Protein AF-A0A6N7UUI7-F1 (afdb_monomer)

Sequence (182 aa):
MTGAENKEIKHQKPVRGQFAGATFFVVCLAATAAHYGAYAALGVLNEVEFRPLTVGLLPLTATIVMGVTCRSWSQWRKWIWPWAMAAGVLGFMLANLNFYMWSESVVEAERSEKLAVERAASEAESRACEYLSLAIDQRSEIDQHRPQFESDGTPWGDHFAKHLMGESPVTANLREEYAQYC

Radius of gyration: 40.35 Å; Cα contacts (8 Å, |Δi|>4): 83; chains: 1; bounding box: 102×28×111 Å

Mean predicted aligned error: 15.87 Å

Foldseek 3Di:
DDDPPPPPPPPPFPPLVVLLVVLLVLLLVLLVVLLCVLCVVVVNNPPDPPPPVQSPPLSNVRSVVRSVPDRDPVVSVVPSVVSSVVSSVSSNVVSVVVVVVVVVVVVVVVVVVVVVVVVVVVVVVVVVVVVVVVVVVVVVVVVVCVVVVVVVPDPVVVVVCCVVPVPDVVNVVVVVVVVVVD

pLDDT: mean 73.28, std 15.89, range [41.09, 94.06]

Structure (mmCIF, N/CA/C/O backbone):
data_AF-A0A6N7UUI7-F1
#
_entry.id   AF-A0A6N7UUI7-F1
#
loop_
_atom_site.group_PDB
_atom_site.id
_atom_site.type_symbol
_atom_site.label_atom_id
_atom_site.label_alt_id
_atom_site.label_comp_id
_atom_site.label_asym_id
_atom_site.label_entity_id
_atom_site.label_seq_id
_atom_site.pdbx_PDB_ins_code
_atom_site.Cartn_x
_atom_site.Cartn_y
_atom_site.Cartn_z
_atom_site.occupancy
_atom_site.B_iso_or_equiv
_atom_site.auth_seq_id
_atom_site.auth_comp_id
_atom_site.auth_asym_id
_atom_site.auth_atom_id
_atom_site.pdbx_PDB_model_num
ATOM 1 N N . MET A 1 1 ? -51.901 18.407 42.910 1.00 44.91 1 MET A N 1
ATOM 2 C CA . MET A 1 1 ? -52.106 17.039 42.390 1.00 44.91 1 MET A CA 1
ATOM 3 C C . MET A 1 1 ? -51.699 17.035 40.926 1.00 44.91 1 MET A C 1
ATOM 5 O O . MET A 1 1 ? -52.505 17.372 40.074 1.00 44.91 1 MET A O 1
ATOM 9 N N . THR A 1 2 ? -50.431 16.763 40.635 1.00 50.34 2 THR A N 1
ATOM 10 C CA . THR A 1 2 ? -49.909 16.640 39.268 1.00 50.34 2 THR A CA 1
ATOM 11 C C . THR A 1 2 ? -49.395 15.216 39.124 1.00 50.34 2 THR A C 1
ATOM 13 O O . THR A 1 2 ? -48.414 14.831 39.754 1.00 50.34 2 THR A O 1
ATOM 16 N N . GLY A 1 3 ? -50.151 14.405 38.383 1.00 48.00 3 GLY A N 1
ATOM 17 C CA . GLY A 1 3 ? -49.832 13.009 38.120 1.00 48.00 3 GLY A CA 1
ATOM 18 C C . GLY A 1 3 ? -48.583 12.918 37.256 1.00 48.00 3 GLY A C 1
ATOM 19 O O . GLY A 1 3 ? -48.596 13.328 36.098 1.00 48.00 3 GLY A O 1
ATOM 20 N N . ALA A 1 4 ? -47.501 12.398 37.829 1.00 53.50 4 ALA A N 1
ATOM 21 C CA . ALA A 1 4 ? -46.344 11.969 37.068 1.00 53.50 4 ALA A CA 1
ATOM 22 C C . ALA A 1 4 ? -46.738 10.704 36.298 1.00 53.50 4 ALA A C 1
ATOM 24 O O . ALA A 1 4 ? -46.843 9.616 36.865 1.00 53.50 4 ALA A O 1
ATOM 25 N N . GLU A 1 5 ? -47.019 10.879 35.011 1.00 51.97 5 GLU A N 1
ATOM 26 C CA . GLU A 1 5 ? -47.256 9.799 34.066 1.00 51.97 5 GLU A CA 1
ATOM 27 C C . GLU A 1 5 ? -45.982 8.949 33.979 1.00 51.97 5 GLU A C 1
ATOM 29 O O . GLU A 1 5 ? -44.943 9.365 33.457 1.00 51.97 5 GLU A O 1
ATOM 34 N N . ASN A 1 6 ? -46.055 7.768 34.582 1.00 53.59 6 ASN A N 1
ATOM 35 C CA . ASN A 1 6 ? -44.974 6.804 34.656 1.00 53.59 6 ASN A CA 1
ATOM 36 C C . ASN A 1 6 ? -44.805 6.192 33.258 1.00 53.59 6 ASN A C 1
ATOM 38 O O . ASN A 1 6 ? -45.464 5.214 32.908 1.00 53.59 6 ASN A O 1
ATOM 42 N N . LYS A 1 7 ? -43.981 6.818 32.409 1.00 56.12 7 LYS A N 1
ATOM 43 C CA . LYS A 1 7 ? -43.626 6.260 31.101 1.00 56.12 7 LYS A CA 1
ATOM 44 C C . LYS A 1 7 ? -42.828 4.985 31.338 1.00 56.12 7 LYS A C 1
ATOM 46 O O . LYS A 1 7 ? -41.631 5.046 31.607 1.00 56.12 7 LYS A O 1
ATOM 51 N N . GLU A 1 8 ? -43.496 3.840 31.222 1.00 52.16 8 GLU A N 1
ATOM 52 C CA . GLU A 1 8 ? -42.850 2.540 31.076 1.00 52.16 8 GLU A CA 1
ATOM 53 C C . GLU A 1 8 ? -41.834 2.630 29.934 1.00 52.16 8 GLU A C 1
ATOM 55 O O . GLU A 1 8 ? -42.169 2.618 28.745 1.00 52.16 8 GLU A O 1
ATOM 60 N N . ILE A 1 9 ? -40.559 2.744 30.298 1.00 60.41 9 ILE A N 1
ATOM 61 C CA . ILE A 1 9 ? -39.453 2.617 29.363 1.00 60.41 9 ILE A CA 1
ATOM 62 C C . ILE A 1 9 ? -39.432 1.143 28.965 1.00 60.41 9 ILE A C 1
ATOM 64 O O . ILE A 1 9 ? -38.813 0.315 29.631 1.00 60.41 9 ILE A O 1
ATOM 68 N N . LYS A 1 10 ? -40.150 0.797 27.888 1.00 53.31 10 LYS A N 1
ATOM 69 C CA . LYS A 1 10 ? -40.048 -0.516 27.250 1.00 53.31 10 LYS A CA 1
ATOM 70 C C . LYS A 1 10 ? -38.571 -0.782 26.985 1.00 53.31 10 LYS A C 1
ATOM 72 O O . LYS A 1 10 ? -37.965 -0.151 26.119 1.00 53.31 10 LYS A O 1
ATOM 77 N N . HIS A 1 11 ? -37.993 -1.723 27.727 1.00 51.41 11 HIS A N 1
ATOM 78 C CA . HIS A 1 11 ? -36.681 -2.282 27.439 1.00 51.41 11 HIS A CA 1
ATOM 79 C C . HIS A 1 11 ? -36.746 -3.003 26.086 1.00 51.41 11 HIS A C 1
ATOM 81 O O . HIS A 1 11 ? -36.969 -4.211 26.007 1.00 51.41 11 HIS A O 1
ATOM 87 N N . GLN A 1 12 ? -36.576 -2.252 24.994 1.00 58.41 12 GLN A N 1
ATOM 88 C CA . GLN A 1 12 ? -36.250 -2.819 23.693 1.00 58.41 12 GLN A CA 1
ATOM 89 C C . GLN A 1 12 ? -34.968 -3.628 23.874 1.00 58.41 12 GLN A C 1
ATOM 91 O O . GLN A 1 12 ? -33.925 -3.083 24.241 1.00 58.41 12 GLN A O 1
ATOM 96 N N . LYS A 1 13 ? -35.059 -4.947 23.664 1.00 57.19 13 LYS A N 1
ATOM 97 C CA . LYS A 1 13 ? -33.887 -5.822 23.682 1.00 57.19 13 LYS A CA 1
ATOM 98 C C . LYS A 1 13 ? -32.851 -5.235 22.716 1.00 57.19 13 LYS A C 1
ATOM 100 O O . LYS A 1 13 ? -33.193 -5.026 21.551 1.00 57.19 13 LYS A O 1
ATOM 105 N N . PRO A 1 14 ? -31.615 -4.962 23.168 1.00 55.00 14 PRO A N 1
ATOM 106 C CA . PRO A 1 14 ? -30.583 -4.451 22.285 1.00 55.00 14 PRO A CA 1
ATOM 107 C C . PRO A 1 14 ? -30.372 -5.452 21.150 1.00 55.00 14 PRO A C 1
ATOM 109 O O . PRO A 1 14 ? -30.028 -6.614 21.382 1.00 55.00 14 PRO A O 1
ATOM 112 N N . VAL A 1 15 ? -30.616 -5.005 19.920 1.00 66.50 15 VAL A N 1
ATOM 113 C CA . VAL A 1 15 ? -30.419 -5.801 18.710 1.00 66.50 15 VAL A CA 1
ATOM 114 C C . VAL A 1 15 ? -28.911 -5.944 18.518 1.00 66.50 15 VAL A C 1
ATOM 116 O O . VAL A 1 15 ? -28.272 -5.096 17.903 1.00 66.50 15 VAL A O 1
ATOM 119 N N . ARG A 1 16 ? -28.314 -6.995 19.096 1.00 69.06 16 ARG A N 1
ATOM 120 C CA . ARG A 1 16 ? -26.859 -7.262 19.084 1.00 69.06 16 ARG A CA 1
ATOM 121 C C . ARG A 1 16 ? -26.217 -7.113 17.696 1.00 69.06 16 ARG A C 1
ATOM 123 O O . ARG A 1 16 ? -25.090 -6.639 17.596 1.00 69.06 16 ARG A O 1
ATOM 130 N N . GLY A 1 17 ? -26.956 -7.438 16.632 1.00 74.31 17 GLY A N 1
ATOM 131 C CA . GLY A 1 17 ? -26.504 -7.278 15.246 1.00 74.31 17 GLY A CA 1
ATOM 132 C C . GLY A 1 17 ? -26.232 -5.829 14.815 1.00 74.31 17 GLY A C 1
ATOM 133 O O . GLY A 1 17 ? -25.342 -5.602 14.002 1.00 74.31 17 GLY A O 1
ATOM 134 N N . GLN A 1 18 ? -26.920 -4.835 15.389 1.00 82.50 18 GLN A N 1
ATOM 135 C CA . GLN A 1 18 ? -26.706 -3.421 15.048 1.00 82.50 18 GLN A CA 1
ATOM 136 C C . GLN A 1 18 ? -25.352 -2.906 15.555 1.00 82.50 18 GLN A C 1
ATOM 138 O O . GLN A 1 18 ? -24.672 -2.166 14.849 1.00 82.50 18 GLN A O 1
ATOM 143 N N . PHE A 1 19 ? -24.924 -3.336 16.748 1.00 81.00 19 PHE A N 1
ATOM 144 C CA . PHE A 1 19 ? -23.618 -2.962 17.303 1.00 81.00 19 PHE A CA 1
ATOM 145 C C . PHE A 1 19 ? -22.469 -3.596 16.530 1.00 81.00 19 PHE A C 1
ATOM 147 O O . PHE A 1 19 ? -21.462 -2.936 16.279 1.00 81.00 19 PHE A O 1
ATOM 154 N N . ALA A 1 20 ? -22.635 -4.857 16.131 1.00 81.06 20 ALA A N 1
ATOM 155 C CA . ALA A 1 20 ? -21.676 -5.566 15.299 1.00 81.06 20 ALA A CA 1
ATOM 156 C C . ALA A 1 20 ? -21.478 -4.842 13.953 1.00 81.06 20 ALA A C 1
ATOM 158 O O . ALA A 1 20 ? -20.364 -4.432 13.635 1.00 81.06 20 ALA A O 1
ATOM 159 N N . GLY A 1 21 ? -22.567 -4.582 13.220 1.00 85.56 21 GLY A N 1
ATOM 160 C CA . GLY A 1 21 ? -22.504 -3.882 11.934 1.00 85.56 21 GLY A CA 1
ATOM 161 C C . GLY A 1 21 ? -21.922 -2.467 12.037 1.00 85.56 21 GLY A C 1
ATOM 162 O O . GLY A 1 21 ? -21.050 -2.101 11.252 1.00 85.56 21 GLY A O 1
ATOM 163 N N . ALA A 1 22 ? -22.336 -1.689 13.044 1.00 86.50 22 ALA A N 1
ATOM 164 C CA . ALA A 1 22 ? -21.803 -0.343 13.269 1.00 86.50 22 ALA A CA 1
ATOM 165 C C . ALA A 1 22 ? -20.302 -0.353 13.601 1.00 86.50 22 ALA A C 1
ATOM 167 O O . ALA A 1 22 ? -19.559 0.506 13.132 1.00 86.50 22 ALA A O 1
ATOM 168 N N . THR A 1 23 ? -19.847 -1.331 14.388 1.00 86.00 23 THR A N 1
ATOM 169 C CA . THR A 1 23 ? -18.426 -1.488 14.731 1.00 86.00 23 THR A CA 1
ATOM 170 C C . THR A 1 23 ? -17.603 -1.808 13.494 1.00 86.00 23 THR A C 1
ATOM 172 O O . THR A 1 23 ? -16.618 -1.121 13.237 1.00 86.00 23 THR A O 1
ATOM 175 N N . PHE A 1 24 ? -18.037 -2.795 12.705 1.00 86.94 24 PHE A N 1
ATOM 176 C CA . PHE A 1 24 ? -17.373 -3.157 11.457 1.00 86.94 24 PHE A CA 1
ATOM 177 C C . PHE A 1 24 ? -17.219 -1.937 10.546 1.00 86.94 24 PHE A C 1
ATOM 179 O O . PHE A 1 24 ? -16.114 -1.619 10.114 1.00 86.94 24 PHE A O 1
ATOM 186 N N . PHE A 1 25 ? -18.312 -1.201 10.326 1.00 87.69 25 PHE A N 1
ATOM 187 C CA . PHE A 1 25 ? -18.314 -0.025 9.463 1.00 87.69 25 PHE A CA 1
ATOM 188 C C . PHE A 1 25 ? -17.352 1.068 9.947 1.00 87.69 25 PHE A C 1
ATOM 190 O O . PHE A 1 25 ? -16.543 1.554 9.162 1.00 87.69 25 PHE A O 1
ATOM 197 N N . VAL A 1 26 ? -17.395 1.435 11.234 1.00 87.19 26 VAL A N 1
ATOM 198 C CA . VAL A 1 26 ? -16.536 2.498 11.790 1.00 87.19 26 VAL A CA 1
ATOM 199 C C . VAL A 1 26 ? -15.058 2.118 11.733 1.00 87.19 26 VAL A C 1
ATOM 201 O O . VAL A 1 26 ? -14.231 2.948 11.365 1.00 87.19 26 VAL A O 1
ATOM 204 N N . VAL A 1 27 ? -14.718 0.874 12.075 1.00 86.06 27 VAL A N 1
ATOM 205 C CA . VAL A 1 27 ? -13.327 0.401 12.064 1.00 86.06 27 VAL A CA 1
ATOM 206 C C . VAL A 1 27 ? -12.784 0.351 10.635 1.00 86.06 27 VAL A C 1
ATOM 208 O O . VAL A 1 27 ? -11.678 0.832 10.391 1.00 86.06 27 VAL A O 1
ATOM 211 N N . CYS A 1 28 ? -13.572 -0.152 9.680 1.00 84.62 28 CYS A N 1
ATOM 212 C CA . CYS A 1 28 ? -13.209 -0.132 8.263 1.00 84.62 28 CYS A CA 1
ATOM 213 C C . CYS A 1 28 ? -13.036 1.300 7.746 1.00 84.62 28 CYS A C 1
ATOM 215 O O . CYS A 1 28 ? -12.037 1.594 7.101 1.00 84.62 28 CYS A O 1
ATOM 217 N N . LEU A 1 29 ? -13.962 2.210 8.066 1.00 85.62 29 LEU A N 1
ATOM 218 C CA . LEU A 1 29 ? -13.875 3.609 7.645 1.00 85.62 29 LEU A CA 1
ATOM 219 C C . LEU A 1 29 ? -12.619 4.291 8.206 1.00 85.62 29 LEU A C 1
ATOM 221 O O . LEU A 1 29 ? -11.931 4.989 7.468 1.00 85.62 29 LEU A O 1
ATOM 225 N N . ALA A 1 30 ? -12.295 4.063 9.483 1.00 85.44 30 ALA A N 1
ATOM 226 C CA . ALA A 1 30 ? -11.095 4.607 10.116 1.00 85.44 30 ALA A CA 1
ATOM 227 C C . ALA A 1 30 ? -9.810 4.077 9.460 1.00 85.44 30 ALA A C 1
ATOM 229 O O . ALA A 1 30 ? -8.909 4.859 9.159 1.00 85.44 30 ALA A O 1
ATOM 230 N N . ALA A 1 31 ? -9.742 2.771 9.189 1.00 82.12 31 ALA A N 1
ATOM 231 C CA . ALA A 1 31 ? -8.603 2.157 8.509 1.00 82.12 31 ALA A CA 1
ATOM 232 C C . ALA A 1 31 ? -8.438 2.674 7.070 1.00 82.12 31 ALA A C 1
ATOM 234 O O . ALA A 1 31 ? -7.318 2.959 6.644 1.00 82.12 31 ALA A O 1
ATOM 235 N N . THR A 1 32 ? -9.544 2.831 6.338 1.00 81.56 32 THR A N 1
ATOM 236 C CA . THR A 1 32 ? -9.557 3.383 4.978 1.00 81.56 32 THR A CA 1
ATOM 237 C C . THR A 1 32 ? -9.124 4.846 4.971 1.00 81.56 32 THR A C 1
ATOM 239 O O . THR A 1 32 ? -8.251 5.219 4.194 1.00 81.56 32 THR A O 1
ATOM 242 N N . ALA A 1 33 ? -9.677 5.676 5.860 1.00 83.25 33 ALA A N 1
ATOM 243 C CA . ALA A 1 33 ? -9.305 7.085 5.965 1.00 83.25 33 ALA A CA 1
ATOM 244 C C . ALA A 1 33 ? -7.822 7.258 6.329 1.00 83.25 33 ALA A C 1
ATOM 246 O O . ALA A 1 33 ? -7.150 8.109 5.753 1.00 83.25 33 ALA A O 1
ATOM 247 N N . ALA A 1 34 ? -7.296 6.426 7.234 1.00 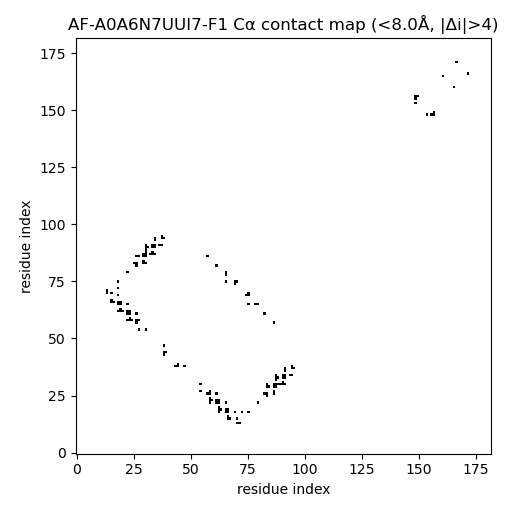83.81 34 ALA A N 1
ATOM 248 C CA . ALA A 1 34 ? -5.878 6.431 7.583 1.00 83.81 34 ALA A CA 1
ATOM 249 C C . ALA A 1 34 ? -4.984 6.007 6.408 1.00 83.81 34 ALA A C 1
ATOM 251 O O . ALA A 1 34 ? -3.964 6.648 6.173 1.00 83.81 34 ALA A O 1
ATOM 252 N N . HIS A 1 35 ? -5.384 4.986 5.640 1.00 78.75 35 HIS A N 1
ATOM 253 C CA . HIS A 1 35 ? -4.679 4.598 4.414 1.00 78.75 35 HIS A CA 1
ATOM 254 C C . HIS A 1 35 ? -4.639 5.745 3.401 1.00 78.75 35 HIS A C 1
ATOM 256 O O . HIS A 1 35 ? -3.560 6.118 2.952 1.00 78.75 35 HIS A O 1
ATOM 262 N N . TYR A 1 36 ? -5.788 6.346 3.076 1.00 80.50 36 TYR A N 1
ATOM 263 C CA . TYR A 1 36 ? -5.837 7.478 2.145 1.00 80.50 36 TYR A CA 1
ATOM 264 C C . TYR A 1 36 ? -5.035 8.677 2.651 1.00 80.50 36 TYR A C 1
ATOM 266 O O . TYR A 1 36 ? -4.328 9.305 1.870 1.00 80.50 36 TYR A O 1
ATOM 274 N N . GLY A 1 37 ? -5.100 8.977 3.951 1.00 82.44 37 GLY A N 1
ATOM 275 C CA . GLY A 1 37 ? -4.304 10.039 4.563 1.00 82.44 37 GLY A CA 1
ATOM 276 C C . GLY A 1 37 ? -2.800 9.786 4.448 1.00 82.44 37 GLY A C 1
ATOM 277 O O . GLY A 1 37 ? -2.052 10.708 4.139 1.00 82.44 37 GLY A O 1
ATOM 278 N N . ALA A 1 38 ? -2.360 8.539 4.635 1.00 81.75 38 ALA A N 1
ATOM 279 C CA . ALA A 1 38 ? -0.963 8.155 4.461 1.00 81.75 38 ALA A CA 1
ATOM 280 C C . ALA A 1 38 ? -0.505 8.306 3.002 1.00 81.75 38 ALA A C 1
ATOM 282 O O . ALA A 1 38 ? 0.517 8.935 2.748 1.00 81.75 38 ALA A O 1
ATOM 283 N N . TYR A 1 39 ? -1.283 7.808 2.036 1.00 79.19 39 TYR A N 1
ATOM 284 C CA . TYR A 1 39 ? -0.961 7.962 0.611 1.00 79.19 39 TYR A CA 1
ATOM 285 C C . TYR A 1 39 ? -0.963 9.424 0.157 1.00 79.19 39 TYR A C 1
ATOM 287 O O . TYR A 1 39 ? -0.079 9.837 -0.592 1.00 79.19 39 TYR A O 1
ATOM 295 N N . ALA A 1 40 ? -1.906 10.228 0.656 1.00 82.75 40 ALA A N 1
ATOM 296 C CA . ALA A 1 40 ? -1.937 11.664 0.407 1.00 82.75 40 ALA A CA 1
ATOM 297 C C . ALA A 1 40 ? -0.685 12.363 0.960 1.00 82.75 40 ALA A C 1
ATOM 299 O O . ALA A 1 40 ? -0.105 13.199 0.272 1.00 82.75 40 ALA A O 1
ATOM 300 N N . ALA A 1 41 ? -0.233 11.992 2.163 1.00 83.44 41 ALA A N 1
ATOM 301 C CA . ALA A 1 41 ? 0.992 12.530 2.758 1.00 83.44 41 ALA A CA 1
ATOM 302 C C . ALA A 1 41 ? 2.259 12.146 1.972 1.00 83.44 41 ALA A C 1
ATOM 304 O O . ALA A 1 41 ? 3.230 12.897 1.974 1.00 83.44 41 ALA A O 1
ATOM 305 N N . LEU A 1 42 ? 2.235 11.004 1.282 1.00 79.62 42 LEU A N 1
ATOM 306 C CA . LEU A 1 42 ? 3.323 10.526 0.426 1.00 79.62 42 LEU A CA 1
ATOM 307 C C . LEU A 1 42 ? 3.251 11.069 -1.013 1.00 79.62 42 LEU A C 1
ATOM 309 O O . LEU A 1 42 ? 4.166 10.834 -1.794 1.00 79.62 42 LEU A O 1
ATOM 313 N N . GLY A 1 43 ? 2.185 11.790 -1.383 1.00 80.25 43 GLY A N 1
ATOM 314 C CA . GLY A 1 43 ? 2.002 12.334 -2.734 1.00 80.25 43 GLY A CA 1
ATOM 315 C C . GLY A 1 43 ? 1.628 11.295 -3.800 1.00 80.25 43 GLY A C 1
ATOM 316 O O . GLY A 1 43 ? 1.654 11.608 -4.988 1.00 80.25 43 GLY A O 1
ATOM 317 N N . VAL A 1 44 ? 1.248 10.076 -3.403 1.00 73.44 44 VAL A N 1
ATOM 318 C CA . VAL A 1 44 ? 0.946 8.957 -4.314 1.00 73.44 44 VAL A CA 1
ATOM 319 C C . VAL A 1 44 ? -0.564 8.718 -4.347 1.00 73.44 44 VAL A C 1
ATOM 321 O O . VAL A 1 44 ? -1.079 7.781 -3.746 1.00 73.44 44 VAL A O 1
ATOM 324 N N . LEU A 1 45 ? -1.306 9.613 -5.006 1.00 67.81 45 LEU A N 1
ATOM 325 C CA . LEU A 1 45 ? -2.774 9.523 -5.081 1.00 67.81 45 LEU A CA 1
ATOM 326 C C . LEU A 1 45 ? -3.287 8.715 -6.286 1.00 67.81 45 LEU A C 1
ATOM 328 O O . LEU A 1 45 ? -4.434 8.276 -6.263 1.00 67.81 45 LEU A O 1
ATOM 332 N N . ASN A 1 46 ? -2.456 8.497 -7.312 1.00 62.00 46 ASN A N 1
ATOM 333 C CA . ASN A 1 46 ? -2.910 7.977 -8.609 1.00 62.00 46 ASN A CA 1
ATOM 334 C C . ASN A 1 46 ? -2.715 6.463 -8.815 1.00 62.00 46 ASN A C 1
ATOM 336 O O . ASN A 1 46 ? -3.312 5.920 -9.737 1.00 62.00 46 ASN A O 1
ATOM 340 N N . GLU A 1 47 ? -1.952 5.770 -7.961 1.00 60.91 47 GLU A N 1
ATOM 341 C CA . GLU A 1 47 ? -1.621 4.339 -8.149 1.00 60.91 47 GLU A CA 1
ATOM 342 C C . GLU A 1 47 ? -2.039 3.443 -6.978 1.00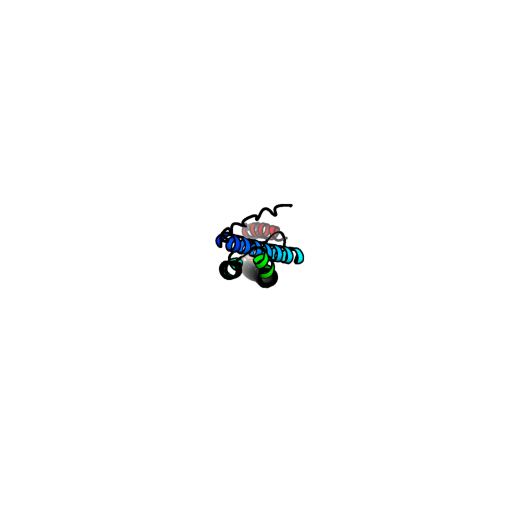 60.91 47 GLU A C 1
ATOM 344 O O . GLU A 1 47 ? -1.469 2.381 -6.736 1.00 60.91 47 GLU A O 1
ATOM 349 N N . VAL A 1 48 ? -3.045 3.861 -6.209 1.00 57.03 48 VAL A N 1
ATOM 350 C CA . VAL A 1 48 ? -3.489 3.079 -5.053 1.00 57.03 48 VAL A CA 1
ATOM 351 C C . VAL A 1 48 ? -4.314 1.879 -5.526 1.00 57.03 48 VAL A C 1
ATOM 353 O O . VAL A 1 48 ? -5.545 1.919 -5.556 1.00 57.03 48 VAL A O 1
ATOM 356 N N . GLU A 1 49 ? -3.641 0.780 -5.868 1.00 62.09 49 GLU A N 1
ATOM 357 C CA . GLU A 1 49 ? -4.281 -0.531 -5.918 1.00 62.09 49 GLU A CA 1
ATOM 358 C C . GLU A 1 49 ? -4.739 -0.891 -4.505 1.00 62.09 49 GLU A C 1
ATOM 360 O O . GLU A 1 49 ? -3.958 -1.248 -3.618 1.00 62.09 49 GLU A O 1
ATOM 365 N N . PHE A 1 50 ? -6.043 -0.764 -4.278 1.00 58.84 50 PHE A N 1
ATOM 366 C CA . PHE A 1 50 ? -6.655 -1.123 -3.013 1.00 58.84 50 PHE A CA 1
ATOM 367 C C . PHE A 1 50 ? -6.484 -2.633 -2.815 1.00 58.84 50 PHE A C 1
ATOM 369 O O . PHE A 1 50 ? -7.186 -3.419 -3.443 1.00 58.84 50 PHE A O 1
ATOM 376 N N . ARG A 1 51 ? -5.544 -3.061 -1.963 1.00 60.31 51 ARG A N 1
ATOM 377 C CA . ARG A 1 51 ? -5.408 -4.469 -1.564 1.00 60.31 51 ARG A CA 1
ATOM 378 C C . ARG A 1 51 ? -6.353 -4.747 -0.388 1.00 60.31 51 ARG A C 1
ATOM 380 O O . ARG A 1 51 ? -6.031 -4.395 0.745 1.00 60.31 51 ARG A O 1
ATOM 387 N N . PRO A 1 52 ? -7.516 -5.391 -0.606 1.00 55.53 52 PRO A N 1
ATOM 388 C CA . PRO A 1 52 ? -8.544 -5.545 0.426 1.00 55.53 52 PRO A CA 1
ATOM 389 C C . PRO A 1 52 ? -8.168 -6.536 1.542 1.00 55.53 52 PRO A C 1
ATOM 391 O O . PRO A 1 52 ? -8.841 -6.588 2.572 1.00 55.53 52 PRO A O 1
ATOM 394 N N . LEU A 1 53 ? -7.107 -7.333 1.367 1.00 53.88 53 LEU A N 1
ATOM 395 C CA . LEU A 1 53 ? -6.801 -8.469 2.243 1.00 53.88 53 LEU A CA 1
ATOM 396 C C . LEU A 1 53 ? -6.346 -8.073 3.657 1.00 53.88 53 LEU A C 1
ATOM 398 O O . LEU A 1 53 ? -6.608 -8.801 4.613 1.00 53.88 53 LEU A O 1
ATOM 402 N N . THR A 1 54 ? -5.715 -6.913 3.825 1.00 56.28 54 THR A N 1
ATOM 403 C CA . THR A 1 54 ? -5.142 -6.481 5.113 1.00 56.28 54 THR A CA 1
ATOM 404 C C . THR A 1 54 ? -6.172 -5.907 6.087 1.00 56.28 54 THR A C 1
ATOM 406 O O . THR A 1 54 ? -5.868 -5.703 7.260 1.00 56.28 54 THR A O 1
ATOM 409 N N . VAL A 1 55 ? -7.410 -5.682 5.639 1.00 63.31 55 VAL A N 1
ATOM 410 C CA . VAL A 1 55 ? -8.438 -4.973 6.418 1.00 63.31 55 VAL A CA 1
ATOM 411 C C . VAL A 1 55 ? -9.419 -5.935 7.105 1.00 63.31 55 VAL A C 1
ATOM 413 O O . VAL A 1 55 ? -10.264 -5.493 7.862 1.00 63.31 55 VAL A O 1
ATOM 416 N N . GLY A 1 56 ? -9.333 -7.257 6.912 1.00 70.31 56 GLY A N 1
ATOM 417 C CA . GLY A 1 56 ? -10.386 -8.181 7.373 1.00 70.31 56 GLY A CA 1
ATOM 418 C C . GLY A 1 56 ? -10.382 -8.526 8.870 1.00 70.31 56 GLY A C 1
ATOM 419 O O . GLY A 1 56 ? -11.441 -8.626 9.490 1.00 70.31 56 GLY A O 1
ATOM 420 N N . LEU A 1 57 ? -9.206 -8.717 9.478 1.00 79.94 57 LEU A N 1
ATOM 421 C CA . LEU A 1 57 ? -9.116 -9.370 10.794 1.00 79.94 57 LEU A CA 1
ATOM 422 C C . LEU A 1 57 ? -9.446 -8.430 11.968 1.00 79.94 57 LEU A C 1
ATOM 424 O O . LEU A 1 57 ? -10.110 -8.821 12.932 1.00 79.94 57 LEU A O 1
ATOM 428 N N . LEU A 1 58 ? -9.004 -7.174 11.888 1.00 80.56 58 LEU A N 1
ATOM 429 C CA . LEU A 1 58 ? -9.195 -6.190 12.956 1.00 80.56 58 LEU A CA 1
ATOM 430 C C . LEU A 1 58 ? -10.668 -5.751 13.103 1.00 80.56 58 LEU A C 1
ATOM 432 O O . LEU A 1 58 ? -11.181 -5.769 14.222 1.00 80.56 58 LEU A O 1
ATOM 436 N N . PRO A 1 59 ? -11.410 -5.437 12.023 1.00 81.38 59 PRO A N 1
ATOM 437 C CA . PRO A 1 59 ? -12.839 -5.160 12.126 1.00 81.38 59 PRO A CA 1
ATOM 438 C C . PRO A 1 59 ? -13.618 -6.378 12.606 1.00 81.38 59 PRO A C 1
ATOM 440 O O . PRO A 1 59 ? -14.563 -6.219 13.372 1.00 81.38 59 PRO A O 1
ATOM 443 N N . LEU A 1 60 ? -13.227 -7.591 12.208 1.00 83.44 60 LEU A N 1
ATOM 444 C CA . LEU A 1 60 ? -13.910 -8.819 12.610 1.00 83.44 60 LEU A CA 1
ATOM 445 C C . LEU A 1 60 ? -13.747 -9.094 14.113 1.00 83.44 60 LEU A C 1
ATOM 447 O O . LEU A 1 60 ? -14.737 -9.338 14.804 1.00 83.44 60 LEU A O 1
ATOM 451 N N . THR A 1 61 ? -12.532 -8.959 14.647 1.00 84.94 61 THR A N 1
ATOM 452 C CA . THR A 1 61 ? -12.274 -9.074 16.094 1.00 84.94 61 THR A CA 1
ATOM 453 C C . THR A 1 61 ? -12.986 -7.978 16.889 1.00 84.94 61 THR A C 1
ATOM 455 O O . THR A 1 61 ? -13.687 -8.291 17.854 1.00 84.94 61 THR A O 1
ATOM 458 N N . ALA A 1 62 ? -12.916 -6.719 16.443 1.00 82.19 62 ALA A N 1
ATOM 459 C CA . ALA A 1 62 ? -13.644 -5.610 17.062 1.00 82.19 62 ALA A CA 1
ATOM 460 C C . ALA A 1 62 ? -15.161 -5.863 17.074 1.00 82.19 62 ALA A C 1
ATOM 462 O O . ALA A 1 62 ? -15.829 -5.660 18.087 1.00 82.19 62 ALA A O 1
ATOM 463 N N . THR A 1 63 ? -15.706 -6.363 15.964 1.00 84.56 63 THR A N 1
ATOM 464 C CA . THR A 1 63 ? -17.131 -6.682 15.797 1.00 84.56 63 THR A CA 1
ATOM 465 C C . THR A 1 63 ? -17.596 -7.742 16.789 1.00 84.56 63 THR A C 1
ATOM 467 O O . THR A 1 63 ? -18.634 -7.565 17.429 1.00 84.56 63 THR A O 1
ATOM 470 N N . ILE A 1 64 ? -16.819 -8.817 16.960 1.00 85.69 64 ILE A N 1
ATOM 471 C CA . ILE A 1 64 ? -17.122 -9.886 17.921 1.00 85.69 64 ILE A CA 1
ATOM 472 C C . ILE A 1 64 ? -17.076 -9.337 19.350 1.00 85.69 64 ILE A C 1
ATOM 474 O O . ILE A 1 64 ? -18.038 -9.501 20.103 1.00 85.69 64 ILE A O 1
ATOM 478 N N . VAL A 1 65 ? -15.999 -8.636 19.718 1.00 85.94 65 VAL A N 1
ATOM 479 C CA . VAL A 1 65 ? -15.832 -8.081 21.069 1.00 85.94 65 VAL A CA 1
ATOM 480 C C . VAL A 1 65 ? -16.968 -7.116 21.402 1.00 85.94 65 VAL A C 1
ATOM 482 O O . VAL A 1 65 ? -17.592 -7.237 22.458 1.00 85.94 65 VAL A O 1
ATOM 485 N N . MET A 1 66 ? -17.300 -6.197 20.496 1.00 84.62 66 MET A N 1
ATOM 486 C CA . MET A 1 66 ? -18.348 -5.196 20.717 1.00 84.62 66 MET A CA 1
ATOM 487 C C . MET A 1 66 ? -19.750 -5.808 20.704 1.00 84.62 66 MET A C 1
ATOM 489 O O 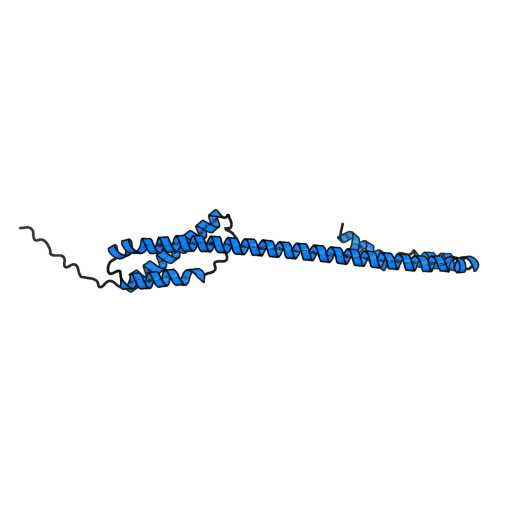. MET A 1 66 ? -20.588 -5.414 21.514 1.00 84.62 66 MET A O 1
ATOM 493 N N . GLY A 1 67 ? -20.004 -6.812 19.859 1.00 82.38 67 GLY A N 1
ATOM 494 C CA . GLY A 1 67 ? -21.276 -7.537 19.827 1.00 82.38 67 GLY A CA 1
ATOM 495 C C . GLY A 1 67 ? -21.575 -8.310 21.119 1.00 82.38 67 GLY A C 1
ATOM 496 O O . GLY A 1 67 ? -22.742 -8.471 21.486 1.00 82.38 67 GLY A O 1
ATOM 497 N N . VAL A 1 68 ? -20.534 -8.758 21.832 1.00 84.56 68 VAL A N 1
ATOM 498 C CA . VAL A 1 68 ? -20.663 -9.480 23.111 1.00 84.56 68 VAL A CA 1
ATOM 499 C C . VAL A 1 68 ? -20.704 -8.526 24.311 1.00 84.56 68 VAL A C 1
ATOM 501 O O . VAL A 1 68 ? -21.483 -8.743 25.243 1.00 84.56 68 VAL A O 1
ATOM 504 N N . THR A 1 69 ? -19.890 -7.468 24.302 1.00 83.94 69 THR A N 1
ATOM 505 C CA . THR A 1 69 ? -19.697 -6.578 25.463 1.00 83.94 69 THR A CA 1
ATOM 506 C C . THR A 1 69 ? -20.703 -5.432 25.542 1.00 83.94 69 THR A C 1
ATOM 508 O O . THR A 1 69 ? -21.107 -5.044 26.641 1.00 83.94 69 THR A O 1
ATOM 511 N N . CYS A 1 70 ? -21.151 -4.890 24.408 1.00 85.81 70 CYS A N 1
ATOM 512 C CA . CYS A 1 70 ? -22.012 -3.713 24.403 1.00 85.81 70 CYS A CA 1
ATOM 513 C C . CYS A 1 70 ? -23.485 -4.097 24.558 1.00 85.81 70 CYS A C 1
ATOM 515 O O . CYS A 1 70 ? -24.050 -4.841 23.757 1.00 85.81 70 CYS A O 1
ATOM 517 N N . ARG A 1 71 ? -24.142 -3.537 25.581 1.00 84.12 71 ARG A N 1
ATOM 518 C CA . ARG A 1 71 ? -25.596 -3.679 25.788 1.00 84.12 71 ARG A CA 1
ATOM 519 C C . ARG A 1 71 ? -26.372 -2.400 25.482 1.00 84.12 71 ARG A C 1
ATOM 521 O O . ARG A 1 71 ? -27.597 -2.421 25.461 1.00 84.12 71 ARG A O 1
ATOM 528 N N . SER A 1 72 ? -25.673 -1.288 25.257 1.00 89.00 72 SER A N 1
ATOM 529 C CA . SER A 1 72 ? -26.266 0.022 24.984 1.00 89.00 72 SER A CA 1
ATOM 530 C C . SER A 1 72 ? -25.390 0.858 24.050 1.00 89.00 72 SER A C 1
ATOM 532 O O . SER A 1 72 ? -24.169 0.706 24.023 1.00 89.00 72 SER A O 1
ATOM 534 N N . TRP A 1 73 ? -26.007 1.809 23.343 1.00 87.19 73 TRP A N 1
ATOM 535 C CA . TRP A 1 73 ? -25.306 2.766 22.479 1.00 87.19 73 TRP A CA 1
ATOM 536 C C . TRP A 1 73 ? -24.333 3.678 23.232 1.00 87.19 73 TRP A C 1
ATOM 538 O O . TRP A 1 73 ? -23.293 4.044 22.691 1.00 87.19 73 TRP A O 1
ATOM 548 N N . SER A 1 74 ? -24.631 4.010 24.491 1.00 89.81 74 SER A N 1
ATOM 549 C CA . SER A 1 74 ? -23.724 4.797 25.335 1.00 89.81 74 SER A CA 1
ATOM 550 C C . SER A 1 74 ? -22.437 4.028 25.650 1.00 89.81 74 SER A C 1
ATOM 552 O O . SER A 1 74 ? -21.344 4.580 25.537 1.00 89.81 74 SER A O 1
ATOM 554 N N . GLN A 1 75 ? -22.544 2.731 25.967 1.00 87.81 75 GLN A N 1
ATOM 555 C CA . GLN A 1 75 ? -21.372 1.868 26.150 1.00 87.81 75 GLN A CA 1
ATOM 556 C C . GLN A 1 75 ? -20.607 1.680 24.842 1.00 87.81 75 GLN A C 1
ATOM 558 O O . GLN A 1 75 ? -19.393 1.854 24.833 1.00 87.81 75 GLN A O 1
ATOM 563 N N . TRP A 1 76 ? -21.310 1.408 23.740 1.00 90.81 76 TRP A N 1
ATOM 564 C CA . TRP A 1 76 ? -20.688 1.257 22.424 1.00 90.81 76 TRP A CA 1
ATOM 565 C C . TRP A 1 76 ? -19.836 2.477 22.050 1.00 90.81 76 TRP A C 1
ATOM 567 O O . TRP A 1 76 ? -18.667 2.324 21.707 1.00 90.81 76 TRP A O 1
ATOM 577 N N . ARG A 1 77 ? -20.365 3.697 22.229 1.00 89.88 77 ARG A N 1
ATOM 578 C CA . ARG A 1 77 ? -19.617 4.938 21.956 1.00 89.88 77 ARG A CA 1
ATOM 579 C C . ARG A 1 77 ? -18.368 5.096 22.817 1.00 89.88 77 ARG A C 1
ATOM 581 O O . ARG A 1 77 ? -17.406 5.690 22.354 1.00 89.88 77 ARG A O 1
ATOM 588 N N . LYS A 1 78 ? -18.368 4.603 24.056 1.00 90.50 78 LYS A N 1
ATOM 589 C CA . LYS A 1 78 ? -17.182 4.663 24.926 1.00 90.50 78 LYS A CA 1
ATOM 590 C C . LYS A 1 78 ? -16.121 3.647 24.505 1.00 90.50 78 LYS A C 1
ATOM 592 O O . LYS A 1 78 ? -14.938 3.959 24.545 1.00 90.50 78 LYS A O 1
ATOM 597 N N . TRP A 1 79 ? -16.548 2.459 24.080 1.00 89.31 79 TRP A N 1
ATOM 598 C CA . TRP A 1 79 ? -15.656 1.334 23.794 1.00 89.31 79 TRP A CA 1
ATOM 599 C C . TRP A 1 79 ? -15.153 1.263 22.348 1.00 89.31 79 TRP A C 1
ATOM 601 O O . TRP A 1 79 ? -14.192 0.547 22.093 1.00 89.31 79 TRP A O 1
ATOM 611 N N . ILE A 1 80 ? -15.750 1.996 21.400 1.00 89.19 80 ILE A N 1
ATOM 612 C CA . ILE A 1 80 ? -15.331 1.961 19.987 1.00 89.19 80 ILE A CA 1
ATOM 613 C C . ILE A 1 80 ? -14.022 2.718 19.724 1.00 89.19 80 ILE A C 1
ATOM 615 O O . ILE A 1 80 ? -13.272 2.344 18.826 1.00 89.19 80 ILE A O 1
ATOM 619 N N . TRP A 1 81 ? -13.716 3.751 20.515 1.00 90.31 81 TRP A N 1
ATOM 620 C CA . TRP A 1 81 ? -12.566 4.628 20.268 1.00 90.31 81 TRP A CA 1
ATOM 621 C C . TRP A 1 81 ? -11.207 3.919 20.282 1.00 90.31 81 TRP A C 1
ATOM 623 O O . TRP A 1 81 ? -10.449 4.139 19.338 1.00 90.31 81 TRP A O 1
ATOM 633 N N . PRO A 1 82 ? -10.887 3.040 21.255 1.00 89.44 82 PRO A N 1
ATOM 634 C CA . PRO A 1 82 ? -9.632 2.288 21.228 1.00 89.44 82 PRO A CA 1
ATOM 635 C C . PRO A 1 82 ? -9.469 1.448 19.956 1.00 89.44 82 PRO A C 1
ATOM 637 O O . PRO A 1 82 ? -8.393 1.434 19.367 1.00 89.44 82 PRO A O 1
ATOM 640 N N . TRP A 1 83 ? -10.544 0.802 19.490 1.00 86.62 83 TRP A N 1
ATOM 641 C CA . TRP A 1 83 ? -10.527 0.004 18.260 1.00 86.62 83 TRP A CA 1
ATOM 642 C C . TRP A 1 83 ? -10.342 0.866 17.015 1.00 86.62 83 TRP A C 1
ATOM 644 O O . TRP A 1 83 ? -9.539 0.523 16.153 1.00 86.62 83 TRP A O 1
ATOM 654 N N . ALA A 1 84 ? -11.047 1.996 16.931 1.00 83.38 84 ALA A N 1
ATOM 655 C CA . ALA A 1 84 ? -10.901 2.934 15.823 1.00 83.38 84 ALA A CA 1
ATOM 656 C C . ALA A 1 84 ? -9.481 3.524 15.761 1.00 83.38 84 ALA A C 1
ATOM 658 O O . ALA A 1 84 ? -8.903 3.609 14.680 1.00 83.38 84 ALA A O 1
ATOM 659 N N . MET A 1 85 ? -8.889 3.872 16.909 1.00 87.38 85 MET A N 1
ATOM 660 C CA . MET A 1 85 ? -7.506 4.355 16.969 1.00 87.38 85 MET A CA 1
ATOM 661 C C . MET A 1 85 ? -6.497 3.271 16.594 1.00 87.38 85 MET A C 1
ATOM 663 O O . MET A 1 85 ? -5.614 3.531 15.780 1.00 87.38 85 MET A O 1
ATOM 667 N N . ALA A 1 86 ? -6.650 2.051 17.116 1.00 87.38 86 ALA A N 1
ATOM 668 C CA . ALA A 1 86 ? -5.798 0.925 16.739 1.00 87.38 86 ALA A CA 1
ATOM 669 C C . ALA A 1 86 ? -5.867 0.644 15.229 1.00 87.38 86 ALA A C 1
ATOM 671 O O . ALA A 1 86 ? -4.838 0.428 14.594 1.00 87.38 86 ALA A O 1
ATOM 672 N N . ALA A 1 87 ? -7.063 0.715 14.641 1.00 84.56 87 ALA A N 1
ATOM 673 C CA . ALA A 1 87 ? -7.268 0.554 13.205 1.00 84.56 87 ALA A CA 1
ATOM 674 C C . ALA A 1 87 ? -6.618 1.665 12.382 1.00 84.56 87 ALA A C 1
ATOM 676 O O . ALA A 1 87 ? -6.010 1.380 11.354 1.00 84.56 87 ALA A O 1
ATOM 677 N N . GLY A 1 88 ? -6.707 2.911 12.851 1.00 81.94 88 GLY A N 1
ATOM 678 C CA . GLY A 1 88 ? -6.034 4.042 12.222 1.00 81.94 88 GLY A CA 1
ATOM 679 C C . GLY A 1 88 ? -4.512 3.883 12.225 1.00 81.94 88 GLY A C 1
ATOM 680 O O . GLY A 1 88 ? -3.886 3.998 11.176 1.00 81.94 88 GLY A O 1
ATOM 681 N N . VAL A 1 89 ? -3.918 3.549 13.375 1.00 88.12 89 VAL A N 1
ATOM 682 C CA . VAL A 1 89 ? -2.462 3.339 13.498 1.00 88.12 89 VAL A CA 1
ATOM 683 C C . VAL A 1 89 ? -1.998 2.162 12.643 1.00 88.12 89 VAL A C 1
ATOM 685 O O . VAL A 1 89 ? -1.018 2.287 11.911 1.00 88.12 89 VAL A O 1
ATOM 688 N N . LEU A 1 90 ? -2.710 1.034 12.694 1.00 86.12 90 LEU A N 1
ATOM 689 C CA . LEU A 1 90 ? -2.367 -0.144 11.900 1.00 86.12 90 L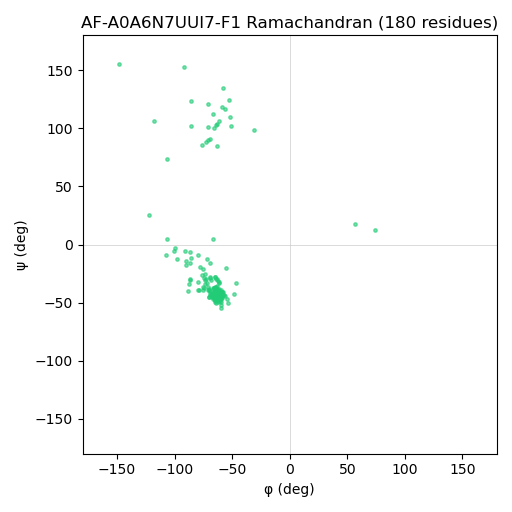EU A CA 1
ATOM 690 C C . LEU A 1 90 ? -2.490 0.143 10.398 1.00 86.12 90 LEU A C 1
ATOM 692 O O . LEU A 1 90 ? -1.601 -0.223 9.634 1.00 86.12 90 LEU A O 1
ATOM 696 N N . GLY A 1 91 ? -3.555 0.834 9.981 1.00 81.88 91 GLY A N 1
ATOM 697 C CA . GLY A 1 91 ? -3.740 1.265 8.597 1.00 81.88 91 GLY A CA 1
ATOM 698 C C . GLY A 1 91 ? -2.608 2.175 8.123 1.00 81.88 91 GLY A C 1
ATOM 699 O O . GLY A 1 91 ? -2.052 1.956 7.052 1.00 81.88 91 GLY A O 1
ATOM 700 N N . PHE A 1 92 ? -2.199 3.135 8.955 1.00 82.62 92 PHE A N 1
ATOM 701 C CA . PHE A 1 92 ? -1.065 4.006 8.657 1.00 82.62 92 PHE A CA 1
ATOM 702 C C . PHE A 1 92 ? 0.249 3.220 8.523 1.00 82.62 92 PHE A C 1
ATOM 704 O O . PHE A 1 92 ? 0.978 3.409 7.551 1.00 82.62 92 PHE A O 1
ATOM 711 N N . MET A 1 93 ? 0.557 2.308 9.452 1.00 86.81 93 MET A N 1
ATOM 712 C CA . MET A 1 93 ? 1.780 1.496 9.377 1.00 86.81 93 MET A CA 1
ATOM 713 C C . MET A 1 93 ? 1.814 0.597 8.140 1.00 86.81 93 MET A C 1
ATOM 715 O O . MET A 1 93 ? 2.850 0.500 7.490 1.00 86.81 93 MET A O 1
ATOM 719 N N . LEU A 1 94 ? 0.689 -0.028 7.789 1.00 83.31 94 LEU A N 1
ATOM 720 C CA . LEU A 1 94 ? 0.592 -0.869 6.596 1.00 83.31 94 LEU A CA 1
ATOM 721 C C . LEU A 1 94 ? 0.764 -0.063 5.308 1.00 83.31 94 LEU A C 1
ATOM 723 O O . LEU A 1 94 ? 1.452 -0.526 4.401 1.00 83.31 94 LEU A O 1
ATOM 727 N N . ALA A 1 95 ? 0.202 1.146 5.236 1.00 80.12 95 ALA A N 1
ATOM 728 C CA . ALA A 1 95 ? 0.422 2.042 4.105 1.00 80.12 95 ALA A CA 1
ATOM 729 C C . ALA A 1 95 ? 1.912 2.387 3.942 1.00 80.12 95 ALA A C 1
ATOM 731 O O . ALA A 1 95 ? 2.450 2.286 2.842 1.00 80.12 95 ALA A O 1
ATOM 732 N N . ASN A 1 96 ? 2.597 2.709 5.046 1.00 82.44 96 ASN A N 1
ATOM 733 C CA . ASN A 1 96 ? 4.036 2.982 5.029 1.00 82.44 96 ASN A CA 1
ATOM 734 C C . ASN A 1 96 ? 4.843 1.745 4.609 1.00 82.44 96 ASN A C 1
ATOM 736 O O . ASN A 1 96 ? 5.712 1.849 3.752 1.00 82.44 96 ASN A O 1
ATOM 740 N N . LEU A 1 97 ? 4.537 0.566 5.157 1.00 85.62 97 LEU A N 1
ATOM 741 C CA . LEU A 1 97 ? 5.220 -0.680 4.796 1.00 85.62 97 LEU A CA 1
ATOM 742 C C . LEU A 1 97 ? 5.056 -1.006 3.305 1.00 85.62 97 LEU A C 1
ATOM 744 O O . LEU A 1 97 ? 6.030 -1.344 2.638 1.00 85.62 97 LEU A O 1
ATOM 748 N N . ASN A 1 98 ? 3.837 -0.874 2.776 1.00 81.94 98 ASN A N 1
ATOM 749 C CA . ASN A 1 98 ? 3.571 -1.073 1.353 1.00 81.94 98 ASN A CA 1
ATOM 750 C C . ASN A 1 98 ? 4.369 -0.089 0.493 1.00 81.94 98 ASN A C 1
ATOM 752 O O . ASN A 1 98 ? 4.918 -0.495 -0.524 1.00 81.94 98 ASN A O 1
ATOM 756 N N . PHE A 1 99 ? 4.474 1.174 0.911 1.00 80.44 99 PHE A N 1
ATOM 757 C CA . PHE A 1 99 ? 5.288 2.169 0.215 1.00 80.44 99 PHE A CA 1
ATOM 758 C C . PHE A 1 99 ? 6.782 1.806 0.214 1.00 80.44 99 PHE A C 1
ATOM 760 O O . PHE A 1 99 ? 7.435 1.895 -0.826 1.00 80.44 99 PHE A O 1
ATOM 767 N N . TYR A 1 100 ? 7.319 1.327 1.341 1.00 81.25 100 TYR A N 1
ATOM 768 C CA . TYR A 1 100 ? 8.707 0.860 1.407 1.00 81.25 100 TYR A CA 1
ATOM 769 C C . TYR A 1 100 ? 8.953 -0.331 0.476 1.00 81.25 100 TYR A C 1
ATOM 771 O O . TYR A 1 100 ? 9.867 -0.271 -0.340 1.00 81.25 100 TYR A O 1
ATOM 779 N N . MET A 1 101 ? 8.106 -1.364 0.521 1.00 80.69 101 MET A N 1
ATOM 780 C CA . MET A 1 101 ? 8.276 -2.531 -0.355 1.00 80.69 101 MET A CA 1
ATOM 781 C C . MET A 1 101 ? 8.107 -2.180 -1.836 1.00 80.69 101 MET A C 1
ATOM 783 O O . MET A 1 101 ? 8.825 -2.704 -2.684 1.00 80.69 101 MET A O 1
ATOM 787 N N . TRP A 1 102 ? 7.172 -1.283 -2.154 1.00 81.25 102 TRP A N 1
ATOM 788 C CA . TRP A 1 102 ? 6.975 -0.822 -3.524 1.00 81.25 102 TRP A CA 1
ATOM 789 C C . TRP A 1 102 ? 8.196 -0.055 -4.033 1.00 81.25 102 TRP A C 1
ATOM 791 O O . TRP A 1 102 ? 8.707 -0.382 -5.102 1.00 81.25 102 TRP A O 1
ATOM 801 N N . SER A 1 103 ? 8.720 0.896 -3.253 1.00 79.06 103 SER A N 1
ATOM 802 C CA . SER A 1 103 ? 9.889 1.682 -3.670 1.00 79.06 103 SER A CA 1
ATOM 803 C C . SER A 1 103 ? 11.132 0.817 -3.890 1.00 79.06 103 SER A C 1
ATOM 805 O O . SER A 1 103 ? 11.841 1.023 -4.871 1.00 79.06 103 SER A O 1
ATOM 807 N N . GLU A 1 104 ? 11.357 -0.201 -3.058 1.00 80.81 104 GLU A N 1
ATOM 808 C CA . GLU A 1 104 ? 12.447 -1.160 -3.260 1.00 80.81 104 GLU A CA 1
ATOM 809 C C . GLU A 1 104 ? 12.264 -1.971 -4.554 1.00 80.81 104 GLU A C 1
ATOM 811 O O . GLU A 1 104 ? 13.192 -2.061 -5.358 1.00 80.81 104 GLU A O 1
ATOM 816 N N . SER A 1 105 ? 11.048 -2.466 -4.819 1.00 78.19 105 SER A N 1
ATOM 817 C CA . SER A 1 105 ? 10.756 -3.235 -6.038 1.00 78.19 105 SER A CA 1
ATOM 818 C C . SER A 1 105 ? 10.907 -2.419 -7.327 1.00 78.19 105 SER A C 1
ATOM 820 O O . SER A 1 105 ? 11.393 -2.939 -8.330 1.00 78.19 105 SER A O 1
ATOM 822 N N . VAL A 1 106 ? 10.544 -1.131 -7.302 1.00 80.44 106 VAL A N 1
ATOM 823 C CA . VAL A 1 106 ? 10.698 -0.228 -8.452 1.00 80.44 106 VAL A CA 1
ATOM 824 C C . VAL A 1 106 ? 12.175 0.057 -8.711 1.00 80.44 106 VAL A C 1
ATOM 826 O O . VAL A 1 106 ? 12.620 -0.018 -9.853 1.00 80.44 106 VAL A O 1
ATOM 829 N N . VAL A 1 107 ? 12.956 0.318 -7.659 1.00 81.19 107 VAL A N 1
ATOM 830 C CA . VAL A 1 107 ? 14.403 0.556 -7.783 1.00 81.19 107 VAL A CA 1
ATOM 831 C C . VAL A 1 107 ? 15.126 -0.682 -8.318 1.00 81.19 107 VAL A C 1
ATOM 833 O O . VAL A 1 107 ? 16.035 -0.560 -9.142 1.00 81.19 107 VAL A O 1
ATOM 836 N N . GLU A 1 108 ? 14.735 -1.878 -7.879 1.00 83.75 108 GLU A N 1
ATOM 837 C CA . GLU A 1 108 ? 15.322 -3.125 -8.368 1.00 83.75 108 GLU A CA 1
ATOM 838 C C . GLU A 1 108 ? 14.945 -3.405 -9.829 1.00 83.75 108 GLU A C 1
ATOM 840 O O . GLU A 1 108 ? 15.821 -3.748 -10.630 1.00 83.75 108 GLU A O 1
ATOM 845 N N . ALA A 1 109 ? 13.684 -3.169 -10.204 1.00 82.75 109 ALA A N 1
ATOM 846 C CA . ALA A 1 109 ? 13.229 -3.276 -11.586 1.00 82.75 109 ALA A CA 1
ATOM 847 C C . ALA A 1 109 ? 14.001 -2.315 -12.506 1.00 82.75 109 ALA A C 1
ATOM 849 O O . ALA A 1 109 ? 14.585 -2.758 -13.497 1.00 82.75 109 ALA A O 1
ATOM 850 N N . GLU A 1 110 ? 14.110 -1.037 -12.134 1.00 84.62 110 GLU A N 1
ATOM 851 C CA . GLU A 1 110 ? 14.819 -0.024 -12.925 1.00 84.62 110 GLU A CA 1
ATOM 852 C C . GLU A 1 110 ? 16.320 -0.341 -13.051 1.00 84.62 110 GLU A C 1
ATOM 854 O O . GLU A 1 110 ? 16.925 -0.173 -14.113 1.00 84.62 110 GLU A O 1
ATOM 859 N N . ARG A 1 111 ? 16.946 -0.859 -11.984 1.00 89.81 111 ARG A N 1
ATOM 860 C CA . ARG A 1 111 ? 18.343 -1.318 -12.034 1.00 89.81 111 ARG A CA 1
ATOM 861 C C . ARG A 1 111 ? 18.507 -2.511 -12.977 1.00 89.81 111 ARG A C 1
ATOM 863 O O . ARG A 1 111 ? 19.493 -2.564 -13.712 1.00 89.81 111 ARG A O 1
ATOM 870 N N . SER A 1 112 ? 17.580 -3.467 -12.949 1.00 91.06 112 SER A N 1
ATOM 871 C CA . SER A 1 112 ? 17.638 -4.651 -13.811 1.00 91.06 112 SER A CA 1
ATOM 872 C C . SER A 1 112 ? 17.483 -4.295 -15.292 1.00 91.06 112 SER A C 1
ATOM 874 O O . SER A 1 112 ? 18.205 -4.840 -16.127 1.00 91.06 112 SER A O 1
ATOM 876 N N . GLU A 1 113 ? 16.625 -3.322 -15.604 1.00 90.19 113 GLU A N 1
ATOM 877 C CA . GLU A 1 113 ? 16.425 -2.814 -16.959 1.00 90.19 113 GLU A CA 1
ATOM 878 C C . GLU A 1 113 ? 17.679 -2.097 -17.468 1.00 90.19 113 GLU A C 1
ATOM 880 O O . GLU A 1 113 ? 18.172 -2.420 -18.548 1.00 90.19 113 GLU A O 1
ATOM 885 N N . LYS A 1 114 ? 18.277 -1.211 -16.657 1.00 89.94 114 LYS A N 1
ATOM 886 C CA . LYS A 1 114 ? 19.545 -0.545 -17.008 1.00 89.94 114 LYS A CA 1
ATOM 887 C C . LYS A 1 114 ? 20.662 -1.549 -17.299 1.00 89.94 114 LYS A C 1
ATOM 889 O O . LYS A 1 114 ? 21.359 -1.408 -18.299 1.00 89.94 114 LYS A O 1
ATOM 894 N N . LEU A 1 115 ? 20.789 -2.593 -16.478 1.00 92.50 115 LEU A N 1
ATOM 895 C CA . LEU A 1 115 ? 21.767 -3.664 -16.699 1.00 92.50 115 LEU A CA 1
ATOM 896 C C . LEU A 1 115 ? 21.484 -4.471 -17.975 1.00 92.50 115 LEU A C 1
ATOM 898 O O . LEU A 1 115 ? 22.422 -4.907 -18.640 1.00 92.50 115 LEU A O 1
ATOM 902 N N . ALA A 1 116 ? 20.216 -4.702 -18.318 1.00 92.88 116 ALA A N 1
ATOM 903 C CA . ALA A 1 116 ? 19.848 -5.397 -19.549 1.00 92.88 116 ALA A CA 1
ATOM 904 C C . ALA A 1 116 ? 20.200 -4.565 -20.792 1.00 92.88 116 ALA A C 1
ATOM 906 O O . ALA A 1 116 ? 20.763 -5.104 -21.744 1.00 92.88 116 ALA A O 1
ATOM 907 N N . VAL A 1 117 ? 19.936 -3.255 -20.753 1.00 92.19 117 VAL A N 1
ATOM 908 C CA . VAL A 1 117 ? 20.301 -2.319 -21.826 1.00 92.19 117 VAL A CA 1
ATOM 909 C C . VAL A 1 117 ? 21.820 -2.243 -21.995 1.00 92.19 117 VAL A C 1
ATOM 911 O O . VAL A 1 117 ? 22.312 -2.337 -23.116 1.00 92.19 117 VAL A O 1
ATOM 914 N N . GLU A 1 118 ? 22.576 -2.143 -20.899 1.00 92.75 118 GLU A N 1
ATOM 915 C CA . GLU A 1 118 ? 24.043 -2.092 -20.942 1.00 92.75 118 GLU A CA 1
ATOM 916 C C . GLU A 1 118 ? 24.652 -3.378 -21.523 1.00 92.75 118 GLU A C 1
ATOM 918 O O . GLU A 1 118 ? 25.555 -3.320 -22.358 1.00 92.75 118 GLU A O 1
ATOM 923 N N . ARG A 1 119 ? 24.116 -4.552 -21.157 1.00 94.06 119 ARG A N 1
ATOM 924 C CA . ARG A 1 119 ? 24.536 -5.828 -21.760 1.00 94.06 119 ARG A CA 1
ATOM 925 C C . ARG A 1 119 ? 24.230 -5.891 -23.250 1.00 94.06 119 ARG A C 1
ATOM 927 O O . ARG A 1 119 ? 25.096 -6.298 -24.016 1.00 94.06 119 ARG A O 1
ATOM 934 N N . ALA A 1 120 ? 23.036 -5.469 -23.662 1.00 92.94 120 ALA A N 1
ATOM 935 C CA . ALA A 1 120 ? 22.664 -5.450 -25.073 1.00 92.94 120 ALA A CA 1
ATOM 936 C C . ALA A 1 120 ? 23.575 -4.515 -25.889 1.00 92.94 120 ALA A C 1
ATOM 938 O O . ALA A 1 120 ? 23.987 -4.874 -26.991 1.00 92.94 120 ALA A O 1
ATOM 939 N N . ALA A 1 121 ? 23.942 -3.356 -25.332 1.00 91.62 121 ALA A N 1
ATOM 940 C CA . ALA A 1 121 ? 24.891 -2.435 -25.954 1.00 91.62 121 ALA A CA 1
ATOM 941 C C . ALA A 1 121 ? 26.294 -3.056 -26.078 1.00 91.62 121 ALA A C 1
ATOM 943 O O . ALA A 1 121 ? 26.876 -3.039 -27.160 1.00 91.62 121 ALA A O 1
ATOM 944 N N . SER A 1 122 ? 26.805 -3.680 -25.012 1.00 92.69 122 SER A N 1
ATOM 945 C CA . SER A 1 122 ? 28.113 -4.348 -25.032 1.00 92.69 122 SER A CA 1
ATOM 946 C C . SER A 1 122 ? 28.165 -5.514 -26.030 1.00 92.69 122 SER A C 1
ATOM 948 O O . SER A 1 122 ? 29.151 -5.679 -26.750 1.00 92.69 122 SER A O 1
ATOM 950 N N . GLU A 1 123 ? 27.093 -6.303 -26.135 1.00 93.25 123 GLU A N 1
ATOM 951 C CA . GLU A 1 123 ? 26.989 -7.363 -27.142 1.00 93.25 123 GLU A CA 1
ATOM 952 C C . GLU A 1 123 ? 26.959 -6.803 -28.570 1.00 93.25 123 GLU A C 1
ATOM 954 O O . GLU A 1 123 ? 27.599 -7.366 -29.462 1.00 93.25 123 GLU A O 1
ATOM 959 N N . ALA A 1 124 ? 26.252 -5.692 -28.798 1.00 91.25 124 ALA A N 1
ATOM 960 C CA . ALA A 1 124 ? 26.223 -5.025 -30.096 1.00 91.25 124 ALA A CA 1
ATOM 961 C C . ALA A 1 124 ? 27.612 -4.498 -30.495 1.00 91.25 124 ALA A C 1
ATOM 963 O O . ALA A 1 124 ? 28.044 -4.717 -31.627 1.00 91.25 124 ALA A O 1
ATOM 964 N N . GLU A 1 125 ? 28.347 -3.885 -29.561 1.00 90.69 125 GLU A N 1
ATOM 965 C CA . GLU A 1 125 ? 29.728 -3.441 -29.786 1.00 90.69 125 GLU A CA 1
ATOM 966 C C . GLU A 1 125 ? 30.662 -4.610 -30.118 1.00 90.69 125 GLU A C 1
ATOM 968 O O . GLU A 1 125 ? 31.461 -4.518 -31.054 1.00 90.69 125 GLU A O 1
ATOM 973 N N . SER A 1 126 ? 30.535 -5.738 -29.409 1.00 91.62 126 SER A N 1
ATOM 974 C CA . SER A 1 126 ? 31.330 -6.938 -29.688 1.00 91.62 126 SER A CA 1
ATOM 975 C C . SER A 1 126 ? 31.063 -7.476 -31.094 1.00 91.62 126 SER A C 1
ATOM 977 O O . SER A 1 126 ? 32.009 -7.808 -31.809 1.00 91.62 126 SER A O 1
ATOM 979 N N . ARG A 1 127 ? 29.793 -7.531 -31.518 1.00 91.44 127 ARG A N 1
ATOM 980 C CA . ARG A 1 127 ? 29.433 -7.958 -32.880 1.00 91.44 127 ARG A CA 1
ATOM 981 C C . ARG A 1 127 ? 29.973 -6.992 -33.928 1.00 91.44 127 ARG A C 1
ATOM 983 O O . ARG A 1 127 ? 30.504 -7.432 -34.941 1.00 91.44 127 ARG A O 1
ATOM 990 N N . ALA A 1 128 ? 29.883 -5.684 -33.688 1.00 87.19 128 ALA A N 1
ATOM 991 C CA . ALA A 1 128 ? 30.432 -4.682 -34.598 1.00 87.19 128 ALA A CA 1
ATOM 992 C C . ALA A 1 128 ? 31.956 -4.834 -34.763 1.00 87.19 128 ALA A C 1
ATOM 994 O O . ALA A 1 128 ? 32.462 -4.775 -35.884 1.00 87.19 128 ALA A O 1
ATOM 995 N N . CYS A 1 129 ? 32.685 -5.096 -33.673 1.00 89.19 129 CYS A N 1
ATOM 996 C CA . CYS A 1 129 ? 34.122 -5.376 -33.722 1.00 89.19 129 CYS A CA 1
ATOM 997 C C . CYS A 1 129 ? 34.443 -6.652 -34.515 1.00 89.19 129 CYS A C 1
ATOM 999 O O . CYS A 1 129 ? 35.388 -6.659 -35.303 1.00 89.19 129 CYS A O 1
ATOM 1001 N N . GLU A 1 130 ? 33.649 -7.712 -34.347 1.00 90.12 130 GLU A N 1
ATOM 1002 C CA . GLU A 1 130 ? 33.800 -8.960 -35.102 1.00 90.12 130 GLU A CA 1
ATOM 1003 C C . GLU A 1 130 ? 33.600 -8.729 -36.608 1.00 90.12 130 GLU A C 1
ATOM 1005 O O . GLU A 1 130 ? 34.467 -9.087 -37.408 1.00 90.12 130 GLU A O 1
ATOM 1010 N N . TYR A 1 131 ? 32.532 -8.026 -37.002 1.00 87.69 131 TYR A N 1
ATOM 1011 C CA . TYR A 1 131 ? 32.303 -7.651 -38.402 1.00 87.69 131 TYR A CA 1
ATOM 1012 C C . TYR A 1 131 ? 33.434 -6.796 -38.980 1.00 87.69 131 TYR A C 1
ATOM 1014 O O . TYR A 1 131 ? 33.850 -7.019 -40.118 1.00 87.69 131 TYR A O 1
ATOM 1022 N N . LEU A 1 132 ? 33.958 -5.840 -38.206 1.00 84.81 132 LEU A N 1
ATOM 1023 C CA . LEU A 1 132 ? 35.095 -5.020 -38.626 1.00 84.81 132 LEU A CA 1
ATOM 1024 C C . LEU A 1 132 ? 36.353 -5.866 -38.848 1.00 84.81 132 LEU A C 1
ATOM 1026 O O . LEU A 1 132 ? 37.047 -5.656 -39.841 1.00 84.81 132 LEU A O 1
ATOM 1030 N N . SER A 1 133 ? 36.63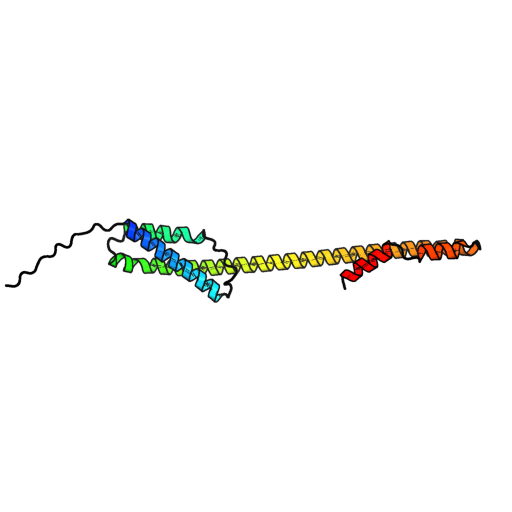4 -6.831 -37.968 1.00 88.06 133 SER A N 1
ATOM 1031 C CA . SER A 1 133 ? 37.780 -7.734 -38.127 1.00 88.06 133 SER A CA 1
ATOM 1032 C C . SER A 1 133 ? 37.672 -8.578 -39.400 1.00 88.06 133 SER A C 1
ATOM 1034 O O . SER A 1 133 ? 38.604 -8.603 -40.199 1.00 88.06 133 SER A O 1
ATOM 1036 N N . LEU A 1 134 ? 36.490 -9.138 -39.672 1.00 87.06 134 LEU A N 1
ATOM 1037 C CA . LEU A 1 134 ? 36.238 -9.945 -40.864 1.00 87.06 134 LEU A CA 1
ATOM 1038 C C . LEU A 1 134 ? 36.342 -9.120 -42.157 1.00 87.06 134 LEU A C 1
ATOM 1040 O O . LEU A 1 134 ? 36.866 -9.598 -43.162 1.00 87.06 134 LEU A O 1
ATOM 1044 N N . ALA A 1 135 ? 35.892 -7.863 -42.134 1.00 79.25 135 ALA A N 1
ATOM 1045 C CA . ALA A 1 135 ? 36.043 -6.944 -43.260 1.00 79.25 135 ALA A CA 1
ATOM 1046 C C . ALA A 1 135 ? 37.515 -6.576 -43.528 1.00 79.25 135 ALA A C 1
ATOM 1048 O O . ALA A 1 135 ? 37.917 -6.443 -44.687 1.00 79.25 135 ALA A O 1
ATOM 1049 N N . ILE A 1 136 ? 38.328 -6.415 -42.476 1.00 81.38 136 ILE A N 1
ATOM 1050 C CA . ILE A 1 136 ? 39.774 -6.177 -42.603 1.00 81.38 136 ILE A CA 1
ATOM 1051 C C . ILE A 1 136 ? 40.466 -7.406 -43.200 1.00 81.38 136 ILE A C 1
ATOM 1053 O O . ILE A 1 136 ? 41.252 -7.248 -44.136 1.00 81.38 136 ILE A O 1
ATOM 1057 N N . ASP A 1 137 ? 40.140 -8.608 -42.721 1.00 82.81 137 ASP A N 1
ATOM 1058 C CA . ASP A 1 137 ? 40.715 -9.858 -43.228 1.00 82.81 137 ASP A CA 1
ATOM 1059 C C . ASP A 1 137 ? 40.369 -10.073 -44.710 1.00 82.81 137 ASP A C 1
ATOM 1061 O O . ASP A 1 137 ? 41.266 -10.292 -45.526 1.00 82.81 137 ASP A O 1
ATOM 1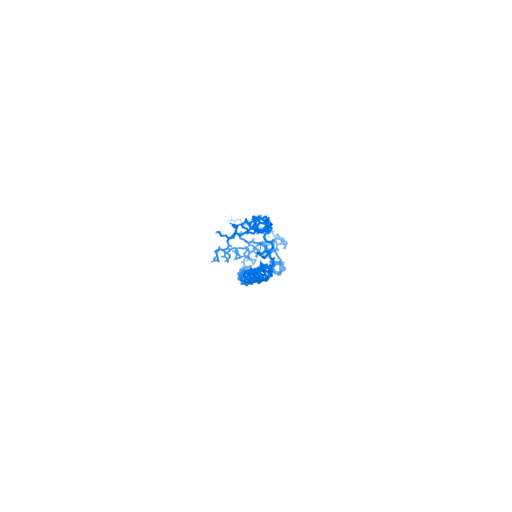065 N N . GLN A 1 138 ? 39.103 -9.882 -45.10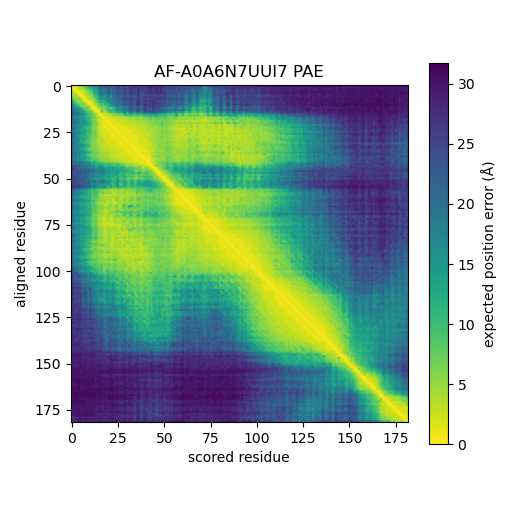3 1.00 80.38 138 GLN A N 1
ATOM 1066 C CA . GLN A 1 138 ? 38.689 -9.937 -46.513 1.00 80.38 138 GLN A CA 1
ATOM 1067 C C . GLN A 1 138 ? 39.433 -8.917 -47.381 1.00 80.38 138 GLN A C 1
ATOM 1069 O O . GLN A 1 138 ? 39.839 -9.217 -48.506 1.00 80.38 138 GLN A O 1
ATOM 1074 N N . ARG A 1 139 ? 39.637 -7.695 -46.875 1.00 76.00 139 ARG A N 1
ATOM 1075 C CA . ARG A 1 139 ? 40.402 -6.676 -47.600 1.00 76.00 139 ARG A CA 1
ATOM 1076 C C . ARG A 1 139 ? 41.870 -7.072 -47.754 1.00 76.00 139 ARG A C 1
ATOM 1078 O O . ARG A 1 139 ? 42.440 -6.834 -48.816 1.00 76.00 139 ARG A O 1
ATOM 1085 N N . SER A 1 140 ? 42.463 -7.687 -46.733 1.00 75.62 140 SER A N 1
ATOM 1086 C CA . SER A 1 140 ? 43.827 -8.214 -46.799 1.00 75.62 140 SER A CA 1
ATOM 1087 C C . SER A 1 140 ? 43.961 -9.316 -47.854 1.00 75.62 140 SER A C 1
ATOM 1089 O O . SER A 1 140 ? 44.924 -9.301 -48.618 1.00 75.62 140 SER A O 1
ATOM 1091 N N . GLU A 1 141 ? 42.998 -10.239 -47.949 1.00 71.12 141 GLU A N 1
ATOM 1092 C CA . GLU A 1 141 ? 42.973 -11.261 -49.008 1.00 71.12 141 GLU A CA 1
ATOM 1093 C C . GLU A 1 141 ? 42.913 -10.624 -50.406 1.00 71.12 141 GLU A C 1
ATOM 1095 O O . GLU A 1 141 ? 43.695 -10.980 -51.291 1.00 71.12 141 GLU A O 1
ATOM 1100 N N . ILE A 1 142 ? 42.045 -9.625 -50.602 1.00 66.88 142 ILE A N 1
ATOM 1101 C CA . ILE A 1 142 ? 41.953 -8.880 -51.870 1.00 66.88 142 ILE A CA 1
ATOM 1102 C C . ILE A 1 142 ? 43.293 -8.212 -52.212 1.00 66.88 142 ILE A C 1
ATOM 1104 O O . ILE A 1 142 ? 43.761 -8.313 -53.349 1.00 66.88 142 ILE A O 1
ATOM 1108 N N . ASP A 1 143 ? 43.934 -7.548 -51.247 1.00 67.12 143 ASP A N 1
ATOM 1109 C CA . ASP A 1 143 ? 45.214 -6.867 -51.462 1.00 67.12 143 ASP A CA 1
ATOM 1110 C C . ASP A 1 143 ? 46.368 -7.851 -51.724 1.00 67.12 143 ASP A C 1
ATOM 1112 O O . ASP A 1 143 ? 47.269 -7.538 -52.504 1.00 67.12 143 ASP A O 1
ATOM 1116 N N . GLN A 1 144 ? 46.320 -9.064 -51.165 1.00 72.38 144 GLN A N 1
ATOM 1117 C CA . GLN A 1 144 ? 47.301 -10.121 -51.427 1.00 72.38 144 GLN A CA 1
ATOM 1118 C C . GLN A 1 144 ? 47.170 -10.718 -52.838 1.00 72.38 144 GLN A C 1
ATOM 1120 O O . GLN A 1 144 ? 48.179 -11.081 -53.445 1.00 72.38 144 GLN A O 1
ATOM 1125 N N . HIS A 1 145 ? 45.952 -10.790 -53.383 1.00 63.31 145 HIS A N 1
ATOM 1126 C CA . HIS A 1 145 ? 45.696 -11.270 -54.746 1.00 63.31 145 HIS A CA 1
ATOM 1127 C C . HIS A 1 145 ? 45.800 -10.173 -55.820 1.00 63.31 145 HIS A C 1
ATOM 1129 O O . HIS A 1 145 ? 45.970 -10.485 -56.999 1.00 63.31 145 HIS A O 1
ATOM 1135 N N . ARG A 1 146 ? 45.778 -8.888 -55.441 1.00 55.53 146 ARG A N 1
ATOM 1136 C CA . ARG A 1 146 ? 45.935 -7.734 -56.350 1.00 55.53 146 ARG A CA 1
ATOM 1137 C C . ARG A 1 146 ? 47.135 -7.825 -57.320 1.00 55.53 146 ARG A C 1
ATOM 1139 O O . ARG A 1 146 ? 46.932 -7.534 -58.498 1.00 55.53 146 ARG A O 1
ATOM 1146 N N . PRO A 1 147 ? 48.345 -8.269 -56.917 1.00 57.78 147 PRO A N 1
ATOM 1147 C CA . PRO A 1 147 ? 49.494 -8.343 -57.824 1.00 57.78 147 PRO A CA 1
ATOM 1148 C C . PRO A 1 147 ? 49.309 -9.354 -58.966 1.00 57.78 147 PRO A C 1
ATOM 1150 O O . PRO A 1 147 ? 49.881 -9.169 -60.036 1.00 57.78 147 PRO A O 1
ATOM 1153 N N . GLN A 1 148 ? 48.503 -10.404 -58.756 1.00 57.38 148 GLN A N 1
ATOM 1154 C CA . GLN A 1 148 ? 48.152 -11.381 -59.795 1.00 57.38 148 GLN A CA 1
ATOM 1155 C C . GLN A 1 148 ? 47.166 -10.808 -60.820 1.00 57.38 148 GLN A C 1
ATOM 1157 O O . GLN A 1 148 ? 47.218 -11.174 -61.989 1.00 57.38 148 GLN A O 1
ATOM 1162 N N . PHE A 1 149 ? 46.291 -9.884 -60.412 1.00 52.69 149 PHE A N 1
ATOM 1163 C CA . PHE A 1 149 ? 45.347 -9.234 -61.325 1.00 52.69 149 PHE A CA 1
ATOM 1164 C C . PHE A 1 149 ? 45.992 -8.113 -62.153 1.00 52.69 149 PHE A C 1
ATOM 1166 O O . PHE A 1 149 ? 45.608 -7.911 -63.304 1.00 52.69 149 PHE A O 1
ATOM 1173 N N . GLU A 1 150 ? 46.987 -7.404 -61.608 1.00 52.16 150 GLU A N 1
ATOM 1174 C CA . GLU A 1 150 ? 47.726 -6.362 -62.341 1.00 52.16 150 GLU A CA 1
ATOM 1175 C C . GLU A 1 150 ? 48.743 -6.931 -63.349 1.00 52.16 150 GLU A C 1
ATOM 1177 O O . GLU A 1 150 ? 49.027 -6.277 -64.353 1.00 52.16 150 GLU A O 1
ATOM 1182 N N . SER A 1 151 ? 49.263 -8.151 -63.146 1.00 52.97 151 SER A N 1
ATOM 1183 C CA . SER A 1 151 ? 50.243 -8.759 -64.063 1.00 52.97 151 SER A CA 1
ATOM 1184 C C . SER A 1 151 ? 49.652 -9.289 -65.370 1.00 52.97 151 SER A C 1
ATOM 1186 O O . SER A 1 151 ? 50.385 -9.437 -66.347 1.00 52.97 151 SER A O 1
ATOM 1188 N N . ASP A 1 152 ? 48.346 -9.557 -65.410 1.00 49.16 152 ASP A N 1
ATOM 1189 C CA . ASP A 1 152 ? 47.711 -10.246 -66.540 1.00 49.16 152 ASP A CA 1
ATOM 1190 C C . ASP A 1 152 ? 47.178 -9.298 -67.627 1.00 49.16 152 ASP A C 1
ATOM 1192 O O . ASP A 1 152 ? 46.733 -9.756 -68.678 1.00 49.16 152 ASP A O 1
ATOM 1196 N N . GLY A 1 153 ? 47.226 -7.974 -67.421 1.00 52.91 153 GLY A N 1
ATOM 1197 C CA . GLY A 1 153 ? 46.858 -6.979 -68.442 1.00 52.91 153 GLY A CA 1
ATOM 1198 C C . GLY A 1 153 ? 45.435 -7.125 -69.003 1.00 52.91 153 GLY A C 1
ATOM 1199 O O . GLY A 1 153 ? 45.141 -6.616 -70.086 1.00 52.91 153 GLY A O 1
ATOM 12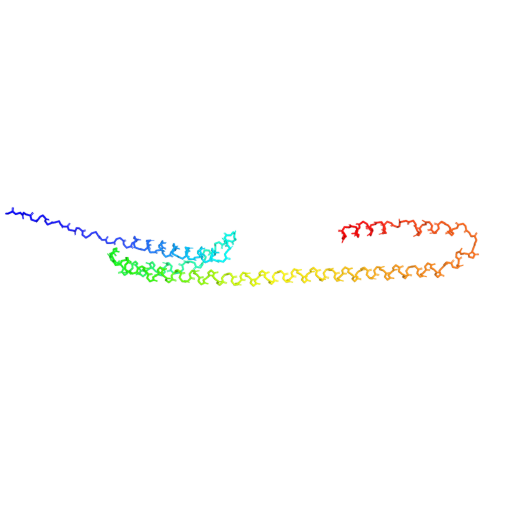00 N N . THR A 1 154 ? 44.551 -7.846 -68.307 1.00 52.91 154 THR A N 1
ATOM 1201 C CA . THR A 1 154 ? 43.192 -8.113 -68.779 1.00 52.91 154 THR A CA 1
ATOM 1202 C C . THR A 1 154 ? 42.202 -7.047 -68.278 1.00 52.91 154 THR A C 1
ATOM 1204 O O . THR A 1 154 ? 42.401 -6.476 -67.205 1.00 52.91 154 THR A O 1
ATOM 1207 N N . PRO A 1 155 ? 41.085 -6.783 -68.994 1.00 52.28 155 PRO A N 1
ATOM 1208 C CA . PRO A 1 155 ? 40.114 -5.724 -68.658 1.00 52.28 155 PRO A CA 1
ATOM 1209 C C . PRO A 1 155 ? 39.334 -5.967 -67.351 1.00 52.28 155 PRO A C 1
ATOM 1211 O O . PRO A 1 155 ? 38.402 -5.233 -67.024 1.00 52.28 155 PRO A O 1
ATOM 1214 N N . TRP A 1 156 ? 39.666 -7.033 -66.622 1.00 49.38 156 TRP A N 1
ATOM 1215 C CA . TRP A 1 156 ? 38.962 -7.474 -65.427 1.00 49.38 156 TRP A CA 1
ATOM 1216 C C . TRP A 1 156 ? 39.311 -6.647 -64.190 1.00 49.38 156 TRP A C 1
ATOM 1218 O O . TRP A 1 156 ? 38.491 -6.615 -63.279 1.00 49.38 156 TRP A O 1
ATOM 1228 N N . GLY A 1 157 ? 40.439 -5.923 -64.173 1.00 48.50 157 GLY A N 1
ATOM 1229 C CA . GLY A 1 157 ? 40.786 -5.011 -63.073 1.00 48.50 157 GLY A CA 1
ATOM 1230 C C . GLY A 1 157 ? 39.701 -3.956 -62.819 1.00 48.50 157 GLY A C 1
ATOM 1231 O O . GLY A 1 157 ? 39.254 -3.785 -61.686 1.00 48.50 157 GLY A O 1
ATOM 1232 N N . ASP A 1 158 ? 39.173 -3.348 -63.886 1.00 49.62 158 ASP A N 1
ATOM 1233 C CA . ASP A 1 158 ? 38.089 -2.363 -63.790 1.00 49.62 158 ASP A CA 1
ATOM 1234 C C . ASP A 1 158 ? 36.735 -3.009 -63.466 1.00 49.62 158 ASP A C 1
ATOM 1236 O O . ASP A 1 158 ? 35.917 -2.427 -62.753 1.00 49.62 158 ASP A O 1
ATOM 1240 N N . HIS A 1 159 ? 36.480 -4.227 -63.953 1.00 49.81 159 HIS A N 1
ATOM 1241 C CA . HIS A 1 159 ? 35.204 -4.913 -63.735 1.00 49.81 159 HIS A CA 1
ATOM 1242 C C . HIS A 1 159 ? 35.079 -5.472 -62.308 1.00 49.81 159 HIS A C 1
ATOM 1244 O O . HIS A 1 159 ? 34.001 -5.401 -61.718 1.00 49.81 159 HIS A O 1
ATOM 1250 N N . PHE A 1 160 ? 36.174 -5.975 -61.728 1.00 51.84 160 PHE A N 1
ATOM 1251 C CA . PHE A 1 160 ? 36.225 -6.450 -60.342 1.00 51.84 160 PHE A CA 1
ATOM 1252 C C . PHE A 1 160 ? 36.258 -5.289 -59.345 1.00 51.84 160 PHE A C 1
ATOM 1254 O O . PHE A 1 160 ? 35.537 -5.336 -58.350 1.00 51.84 160 PHE A O 1
ATOM 1261 N N . ALA A 1 161 ? 36.988 -4.205 -59.638 1.00 50.38 161 ALA A N 1
ATOM 1262 C CA . ALA A 1 161 ? 36.948 -2.988 -58.825 1.00 50.38 161 ALA A CA 1
ATOM 1263 C C . ALA A 1 161 ? 35.531 -2.393 -58.763 1.00 50.38 161 ALA A C 1
ATOM 1265 O O . ALA A 1 161 ? 35.083 -1.977 -57.699 1.00 50.38 161 ALA A O 1
ATOM 1266 N N . LYS A 1 162 ? 34.777 -2.421 -59.870 1.00 50.91 162 LYS A N 1
ATOM 1267 C CA . LYS A 1 162 ? 33.382 -1.949 -59.908 1.00 50.91 162 LYS A CA 1
ATOM 1268 C C . LYS A 1 162 ? 32.392 -2.897 -59.219 1.00 50.91 162 LYS A C 1
ATOM 1270 O O . LYS A 1 162 ? 31.344 -2.440 -58.780 1.00 50.91 162 LYS A O 1
ATOM 1275 N N . HIS A 1 163 ? 32.707 -4.190 -59.120 1.00 49.41 163 HIS A N 1
ATOM 1276 C CA . HIS A 1 163 ? 31.862 -5.182 -58.443 1.00 49.41 163 HIS A CA 1
ATOM 1277 C C . HIS A 1 163 ? 32.135 -5.268 -56.931 1.00 49.41 163 HIS A C 1
ATOM 1279 O O . HIS A 1 163 ? 31.213 -5.519 -56.167 1.00 49.41 163 HIS A O 1
ATOM 1285 N N . LEU A 1 164 ? 33.374 -5.004 -56.497 1.00 50.62 164 LEU A N 1
ATOM 1286 C CA . LEU A 1 164 ? 33.766 -4.930 -55.083 1.00 50.62 164 LEU A CA 1
ATOM 1287 C C . LEU A 1 164 ? 33.546 -3.540 -54.461 1.00 50.62 164 LEU A C 1
ATOM 1289 O O . LEU A 1 164 ? 33.296 -3.454 -53.264 1.00 50.62 164 LEU A O 1
ATOM 1293 N N . MET A 1 165 ? 33.630 -2.456 -55.247 1.00 48.72 165 MET A N 1
ATOM 1294 C CA . MET A 1 165 ? 33.348 -1.082 -54.784 1.00 48.72 165 MET A CA 1
ATOM 1295 C C . MET A 1 165 ? 31.956 -0.570 -55.174 1.00 48.72 165 MET A C 1
ATOM 1297 O O . MET A 1 165 ? 31.567 0.524 -54.767 1.00 48.72 165 MET A O 1
ATOM 1301 N N . GLY A 1 166 ? 31.203 -1.330 -55.971 1.00 46.69 166 GLY A N 1
ATOM 1302 C CA . GLY A 1 166 ? 29.775 -1.097 -56.140 1.00 46.69 166 GLY A CA 1
ATOM 1303 C C . GLY A 1 166 ? 2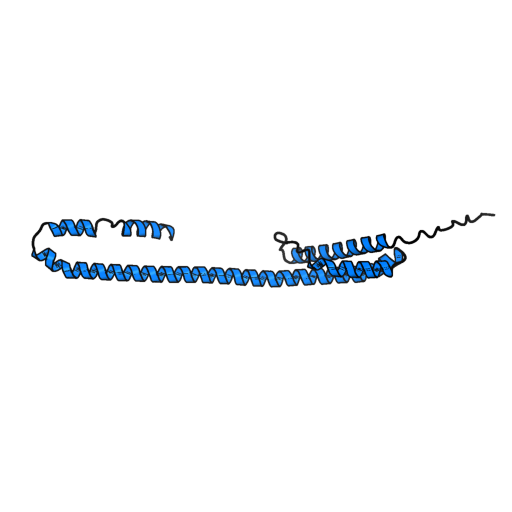9.084 -1.506 -54.849 1.00 46.69 166 GLY A C 1
ATOM 1304 O O . GLY A 1 166 ? 29.250 -2.648 -54.437 1.00 46.69 166 GLY A O 1
ATOM 1305 N N . GLU A 1 167 ? 28.386 -0.560 -54.214 1.00 47.41 167 GLU A N 1
ATOM 1306 C CA . GLU A 1 167 ? 27.648 -0.710 -52.955 1.00 47.41 167 GLU A CA 1
ATOM 1307 C C . GLU A 1 167 ? 27.109 -2.132 -52.790 1.00 47.41 167 GLU A C 1
ATOM 1309 O O . GLU A 1 167 ? 26.086 -2.509 -53.365 1.00 47.41 167 GLU A O 1
ATOM 1314 N N . SER A 1 168 ? 27.824 -2.950 -52.015 1.00 46.62 168 SER A N 1
ATOM 1315 C CA . SER A 1 168 ? 27.299 -4.246 -51.629 1.00 46.62 168 SER A CA 1
ATOM 1316 C C . SER A 1 168 ? 25.982 -3.971 -50.898 1.00 46.62 168 SER A C 1
ATOM 1318 O O . SER A 1 168 ? 25.950 -3.079 -50.040 1.00 46.62 168 SER A O 1
ATOM 1320 N N . PRO A 1 169 ? 24.890 -4.697 -51.183 1.00 51.47 169 PRO A N 1
ATOM 1321 C CA . PRO A 1 169 ? 23.634 -4.530 -50.450 1.00 51.47 169 PRO A CA 1
ATOM 1322 C C . PRO A 1 169 ? 23.827 -4.696 -48.931 1.00 51.47 169 PRO A C 1
ATOM 1324 O O . PRO A 1 169 ? 23.057 -4.152 -48.148 1.00 51.47 169 PRO A O 1
ATOM 1327 N N . VAL A 1 170 ? 24.914 -5.354 -48.509 1.00 47.50 170 VAL A N 1
ATOM 1328 C CA . VAL A 1 170 ? 25.364 -5.427 -47.112 1.00 47.50 170 VAL A CA 1
ATOM 1329 C C . VAL A 1 170 ? 25.777 -4.052 -46.567 1.00 47.50 170 VAL A C 1
ATOM 1331 O O . VAL A 1 170 ? 25.363 -3.677 -45.477 1.00 47.50 170 VAL A O 1
ATOM 1334 N N . THR A 1 171 ? 26.536 -3.258 -47.329 1.00 48.34 171 THR A N 1
ATOM 1335 C CA . THR A 1 171 ? 26.926 -1.890 -46.936 1.00 48.34 171 THR A CA 1
ATOM 1336 C C . THR A 1 171 ? 25.775 -0.886 -47.011 1.00 48.34 171 THR A C 1
ATOM 1338 O O . THR A 1 171 ? 25.746 0.050 -46.215 1.00 48.34 171 THR A O 1
ATOM 1341 N N . ALA A 1 172 ? 24.808 -1.084 -47.914 1.00 54.75 172 ALA A N 1
ATOM 1342 C CA . ALA A 1 172 ? 23.601 -0.257 -47.979 1.00 54.75 172 ALA A CA 1
ATOM 1343 C C . ALA A 1 172 ? 22.677 -0.512 -46.773 1.00 54.75 172 ALA A C 1
ATOM 1345 O O . ALA A 1 172 ? 22.263 0.442 -46.118 1.00 54.75 172 ALA A O 1
ATOM 1346 N N . ASN A 1 173 ? 22.454 -1.784 -46.414 1.00 52.12 173 ASN A N 1
ATOM 1347 C CA . ASN A 1 173 ? 21.678 -2.148 -45.225 1.00 52.12 173 ASN A CA 1
ATOM 1348 C C . ASN A 1 173 ? 22.352 -1.685 -43.928 1.00 52.12 173 ASN A C 1
ATOM 1350 O O . ASN A 1 173 ? 21.680 -1.120 -43.075 1.00 52.12 173 ASN A O 1
ATOM 1354 N N . LEU A 1 174 ? 23.677 -1.831 -43.795 1.00 50.22 174 LEU A N 1
ATOM 1355 C CA . LEU A 1 174 ? 24.402 -1.327 -42.620 1.00 50.22 174 LEU A CA 1
ATOM 1356 C C . LEU A 1 174 ? 24.290 0.198 -42.475 1.00 50.22 174 LEU A C 1
ATOM 1358 O O . LEU A 1 174 ? 24.244 0.708 -41.361 1.00 50.22 174 LEU A O 1
ATOM 1362 N N . ARG A 1 175 ? 24.222 0.942 -43.585 1.00 49.72 175 ARG A N 1
ATOM 1363 C CA . ARG A 1 175 ? 24.058 2.401 -43.558 1.00 49.72 175 ARG A CA 1
ATOM 1364 C C . ARG A 1 175 ? 22.657 2.820 -43.110 1.00 49.72 175 ARG A C 1
ATOM 1366 O O . ARG A 1 175 ? 22.541 3.795 -42.374 1.00 49.72 175 ARG A O 1
ATOM 1373 N N . GLU A 1 176 ? 21.619 2.104 -43.540 1.00 53.06 176 GLU A N 1
ATOM 1374 C CA . GLU A 1 176 ? 20.242 2.337 -43.080 1.00 53.06 176 GLU A CA 1
ATOM 1375 C C . GLU A 1 176 ? 20.046 1.917 -41.619 1.00 53.06 176 GLU A C 1
ATOM 1377 O O . GLU A 1 176 ? 19.403 2.639 -40.859 1.00 53.06 176 GLU A O 1
ATOM 1382 N N . GLU A 1 177 ? 20.647 0.801 -41.205 1.00 51.06 177 GLU A N 1
ATOM 1383 C CA . GLU A 1 177 ? 20.555 0.295 -39.835 1.00 51.06 177 GLU A CA 1
ATOM 1384 C C . GLU A 1 177 ? 21.281 1.231 -38.852 1.00 51.06 177 GLU A C 1
ATOM 1386 O O . GLU A 1 177 ? 20.709 1.597 -37.831 1.00 51.06 177 GLU A O 1
ATOM 1391 N N . TYR A 1 178 ? 22.470 1.753 -39.193 1.00 45.97 178 TYR A N 1
ATOM 1392 C CA . TYR A 1 178 ? 23.170 2.754 -38.368 1.00 45.97 178 TYR A CA 1
ATOM 1393 C C . TYR A 1 178 ? 22.492 4.135 -38.339 1.00 45.97 178 TYR A C 1
ATOM 1395 O O . TYR A 1 178 ? 22.624 4.850 -37.345 1.00 45.97 178 TYR A O 1
ATOM 1403 N N . ALA A 1 179 ? 21.753 4.524 -39.385 1.00 50.25 179 ALA A N 1
ATOM 1404 C CA . ALA A 1 179 ? 21.043 5.807 -39.422 1.00 50.25 179 ALA A CA 1
ATOM 1405 C C . ALA A 1 179 ? 19.853 5.877 -38.446 1.00 50.25 179 ALA A C 1
ATOM 1407 O O . ALA A 1 179 ? 19.379 6.970 -38.157 1.00 50.25 179 ALA A O 1
ATOM 1408 N N . GLN A 1 180 ? 19.374 4.740 -37.930 1.00 44.22 180 GLN A N 1
ATOM 1409 C CA . GLN A 1 180 ? 18.312 4.701 -36.917 1.00 44.22 180 GLN A CA 1
ATOM 1410 C C . GLN A 1 180 ? 18.828 4.843 -35.474 1.00 44.22 180 GLN A C 1
ATOM 1412 O O . GLN A 1 180 ? 18.023 5.049 -34.568 1.00 44.22 180 GLN A O 1
ATOM 1417 N N . TYR A 1 181 ? 20.146 4.753 -35.252 1.00 45.25 181 TYR A N 1
ATOM 1418 C CA . TYR A 1 181 ? 20.777 4.822 -33.925 1.00 45.25 181 TYR A CA 1
ATOM 1419 C C . TYR A 1 181 ? 21.528 6.143 -33.645 1.00 45.25 181 TYR A C 1
ATOM 1421 O O . TYR A 1 181 ? 22.150 6.269 -32.590 1.00 45.25 181 TYR A O 1
ATOM 1429 N N . CYS A 1 182 ? 21.472 7.124 -34.555 1.00 41.09 182 CYS A N 1
ATOM 1430 C CA . CYS A 1 182 ? 21.955 8.503 -34.368 1.00 41.09 182 CYS A CA 1
ATOM 1431 C C . CYS A 1 182 ? 20.786 9.491 -34.425 1.00 41.09 182 CYS A C 1
ATOM 1433 O O . CYS A 1 182 ? 20.828 10.485 -33.667 1.00 41.09 182 CYS A O 1
#

Solvent-accessible surface area (backbone atoms only — not comparable to full-atom values): 10299 Å² total; per-residue (Å²): 140,81,84,79,78,79,75,79,76,76,80,70,76,66,61,46,67,59,50,21,53,53,40,31,52,51,25,49,50,32,21,50,52,26,29,52,52,42,32,54,75,70,72,52,77,88,76,72,76,82,70,73,78,83,63,55,64,65,27,50,52,50,16,53,54,41,34,72,70,42,75,45,73,72,52,39,66,67,62,44,53,66,53,30,50,52,29,23,52,50,25,32,51,50,44,52,51,51,49,52,56,48,54,53,53,50,54,52,50,55,51,53,51,53,53,50,51,52,50,53,51,54,52,51,53,52,50,51,52,50,54,51,50,54,52,51,52,54,50,49,53,52,61,70,49,42,66,66,54,66,72,64,78,53,82,52,59,64,53,49,49,51,61,72,69,37,80,46,70,66,60,52,50,51,52,57,59,55,61,75,77,114

Secondary structure (DSSP, 8-state):
-----------PPP-HHHHHHHHHHHHHHHHHHHHHHHHHHTT--S-----GGGGSHHHHHHHHHHHHH-SSHHHHHHHHHHHHHHHHHHHHHHHHHHHHHHHHHHHHHHHHHHHHHHHHHHHHHHHHHHHHHHHHHHHHHHHHHHHHHHHT--THHHHHHHHHSS--HHHHHHHHHHHT--